Protein AF-A0A2V7FSZ6-F1 (afdb_monomer)

Sequence (343 aa):
MNPFPVPPRRVTIIALLALLALLLAPFAVPPYQTVLLSYGLVFAIAALGFNLLLGYTGLLSFGHSAYFGIGAYAVAFIVKYLGIESMEVFILGGVLASAVVAALFGFLCVRYTRIFFGILTLALSQVLWSLTYKFFWYTGGSDGLRVPTPHLVGGAVRMARGAAEDMFGFLCVRYTRIFFGILTLALSQVLWSLTYKFFWYTGGSDGLRVPTPHLVGGAVRMARGAAEDKLGFLSHRYYYYVLVLFVLCVAVMWVIVHSPFGKALQAIRDNETRAEFVGVQVWRYRWVAFLISGGFTGLAGALWVPLNGLTTPDIMHWTFSGEIVFFTVLGGFQTFFGPVIGA

Nearest PDB structures (foldseek):
  8tr0-assembly1_A  TM=1.865E-01  e=4.163E+00  Rattus norvegicus

pLDDT: mean 75.96, std 17.66, range [35.78, 96.25]

Radius of gyration: 23.06 Å; Cα contacts (8 Å, |Δi|>4): 461; chains: 1; bounding box: 63×42×73 Å

Mean predicted aligned error: 12.04 Å

Structure (mmCIF, N/CA/C/O backbone):
data_AF-A0A2V7FSZ6-F1
#
_entry.id   AF-A0A2V7FSZ6-F1
#
loop_
_atom_site.group_PDB
_atom_site.id
_atom_site.type_symbol
_atom_site.label_atom_id
_atom_site.label_alt_id
_atom_site.label_comp_id
_atom_site.label_asym_id
_atom_site.label_entity_id
_atom_site.label_seq_id
_atom_site.pdbx_PDB_ins_code
_atom_site.Cartn_x
_atom_site.Cartn_y
_atom_site.Cartn_z
_atom_site.occupancy
_atom_site.B_iso_or_equiv
_atom_site.auth_seq_id
_atom_site.auth_comp_id
_atom_site.auth_asym_id
_atom_site.auth_atom_id
_atom_site.pdbx_PDB_model_num
ATOM 1 N N . MET A 1 1 ? -27.047 10.686 12.547 1.00 41.53 1 MET A N 1
ATOM 2 C CA . MET A 1 1 ? -26.320 11.441 11.503 1.00 41.53 1 MET A CA 1
ATOM 3 C C . MET A 1 1 ? -25.602 10.440 10.626 1.00 41.53 1 MET A C 1
ATOM 5 O O . MET A 1 1 ? -24.912 9.596 11.173 1.00 41.53 1 MET A O 1
ATOM 9 N N . ASN A 1 2 ? -25.829 10.459 9.314 1.00 36.53 2 ASN A N 1
ATOM 10 C CA . ASN A 1 2 ? -25.099 9.605 8.379 1.00 36.53 2 ASN A CA 1
ATOM 11 C C . ASN A 1 2 ? -23.712 10.251 8.204 1.00 36.53 2 ASN A C 1
ATOM 13 O O . ASN A 1 2 ? -23.662 11.340 7.633 1.00 36.53 2 ASN A O 1
ATOM 17 N N . PRO A 1 3 ? -22.619 9.687 8.752 1.00 49.34 3 PRO A N 1
ATOM 18 C CA . PRO A 1 3 ? -21.344 10.405 8.833 1.00 49.34 3 PRO A CA 1
ATOM 19 C C . PRO A 1 3 ? -20.703 10.656 7.457 1.00 49.34 3 PRO A C 1
ATOM 21 O O . PRO A 1 3 ? -19.802 11.478 7.354 1.00 49.34 3 PRO A O 1
ATOM 24 N N . PHE A 1 4 ? -21.211 10.012 6.396 1.00 56.62 4 PHE A N 1
ATOM 25 C CA . PHE A 1 4 ? -20.819 10.250 5.007 1.00 56.62 4 PHE A CA 1
ATOM 26 C C . PHE A 1 4 ? -22.066 10.266 4.108 1.00 56.62 4 PHE A C 1
ATOM 28 O O . PHE A 1 4 ? -22.508 9.209 3.647 1.00 56.62 4 PHE A O 1
ATOM 35 N N . PRO A 1 5 ? -22.702 11.433 3.888 1.00 54.28 5 PRO A N 1
ATOM 36 C CA . PRO A 1 5 ? -23.665 11.576 2.802 1.00 54.28 5 PRO A CA 1
ATOM 37 C C . PRO A 1 5 ? -22.974 11.254 1.469 1.00 54.28 5 PRO A C 1
ATOM 39 O O . PRO A 1 5 ? -21.766 11.455 1.332 1.00 54.28 5 PRO A O 1
ATOM 42 N N . VAL A 1 6 ? -23.740 10.753 0.493 1.00 56.19 6 VAL A N 1
ATOM 43 C CA . VAL A 1 6 ? -23.283 10.586 -0.900 1.00 56.19 6 VAL A CA 1
ATOM 44 C C . VAL A 1 6 ? -22.468 11.821 -1.296 1.00 56.19 6 VAL A C 1
ATOM 46 O O . VAL A 1 6 ? -22.949 12.932 -1.036 1.00 56.19 6 VAL A O 1
ATOM 49 N N . PRO A 1 7 ? -21.251 11.663 -1.861 1.00 58.94 7 PRO A N 1
ATOM 50 C CA . PRO A 1 7 ? -20.405 12.803 -2.172 1.00 58.94 7 PRO A CA 1
ATOM 51 C C . PRO A 1 7 ? -21.231 13.809 -2.976 1.00 58.94 7 PRO A C 1
ATOM 53 O O . PRO A 1 7 ? -21.892 13.414 -3.944 1.00 58.94 7 PRO A O 1
ATOM 56 N N . PRO A 1 8 ? -21.260 15.092 -2.571 1.00 66.56 8 PRO A N 1
ATOM 57 C CA . PRO A 1 8 ? -22.024 16.090 -3.298 1.00 66.56 8 PRO A CA 1
ATOM 58 C C . PRO A 1 8 ? -21.578 16.063 -4.758 1.00 66.56 8 PRO A C 1
ATOM 60 O O . PRO A 1 8 ? -20.403 15.824 -5.038 1.00 66.56 8 PRO A O 1
ATOM 63 N N . ARG A 1 9 ? -22.498 16.334 -5.692 1.00 69.00 9 ARG A N 1
ATOM 64 C CA . ARG A 1 9 ? -22.266 16.240 -7.149 1.00 69.00 9 ARG A CA 1
ATOM 65 C C . ARG A 1 9 ? -20.963 16.920 -7.613 1.00 69.00 9 ARG A C 1
ATOM 67 O O . ARG A 1 9 ? -20.393 16.535 -8.619 1.00 69.00 9 ARG A O 1
ATOM 74 N N . ARG A 1 10 ? -20.461 17.905 -6.860 1.00 69.31 10 ARG A N 1
ATOM 75 C CA . ARG A 1 10 ? -19.165 18.566 -7.079 1.00 69.31 10 ARG A CA 1
ATOM 76 C C . ARG A 1 10 ? -17.950 17.657 -6.844 1.00 69.31 10 ARG A C 1
ATOM 78 O O . ARG A 1 10 ? -17.029 17.693 -7.643 1.00 69.31 10 ARG A O 1
ATOM 85 N N . VAL A 1 11 ? -17.941 16.833 -5.797 1.00 71.94 11 VAL A N 1
ATOM 86 C CA . VAL A 1 11 ? -16.814 15.936 -5.472 1.00 71.94 11 VAL A CA 1
ATOM 87 C C . VAL A 1 11 ? -16.703 14.810 -6.496 1.00 71.94 11 VAL A C 1
ATOM 89 O O . VAL A 1 11 ? -15.600 14.481 -6.919 1.00 71.94 11 VAL A O 1
ATOM 92 N N . THR A 1 12 ? -17.832 14.268 -6.961 1.00 72.00 12 THR A N 1
ATOM 93 C CA . THR A 1 12 ? -17.824 13.265 -8.037 1.00 72.00 12 THR A CA 1
ATOM 94 C C . THR A 1 12 ? -17.344 13.853 -9.362 1.00 72.00 12 THR A C 1
ATOM 96 O O . THR A 1 12 ? -16.563 13.208 -10.054 1.00 72.00 12 THR A O 1
ATOM 99 N N . ILE A 1 13 ? -17.731 15.091 -9.689 1.00 74.38 13 ILE A N 1
ATOM 100 C CA . ILE A 1 13 ? -17.222 15.802 -10.873 1.00 74.38 13 ILE A CA 1
ATOM 101 C C . ILE A 1 13 ? -15.710 16.045 -10.765 1.00 74.38 13 ILE A C 1
ATOM 103 O O . ILE A 1 13 ? -14.994 15.773 -11.721 1.00 74.38 13 ILE A O 1
ATOM 107 N N . ILE A 1 14 ? -15.206 16.505 -9.617 1.00 80.31 14 ILE A N 1
ATOM 108 C CA . ILE A 1 14 ? -13.764 16.738 -9.418 1.00 80.31 14 ILE A CA 1
ATOM 109 C C . ILE A 1 14 ? -12.978 15.427 -9.536 1.00 80.31 14 ILE A C 1
ATOM 111 O O . ILE A 1 14 ? -11.955 15.393 -10.213 1.00 80.31 14 ILE A O 1
ATOM 115 N N . ALA A 1 15 ? -13.471 14.336 -8.943 1.00 76.69 15 ALA A N 1
ATOM 116 C CA . ALA A 1 15 ? -12.838 13.024 -9.055 1.00 76.69 15 ALA A CA 1
ATOM 117 C C . ALA A 1 15 ? -12.818 12.509 -10.506 1.00 76.69 15 ALA A C 1
ATOM 119 O O . ALA A 1 15 ? -11.805 11.975 -10.953 1.00 76.69 15 ALA A O 1
ATOM 120 N N . LEU A 1 16 ? -13.903 12.712 -11.262 1.00 78.12 16 LEU A N 1
ATOM 121 C CA . LEU A 1 16 ? -13.968 12.365 -12.685 1.00 78.12 16 LEU A CA 1
ATOM 122 C C . LEU A 1 16 ? -13.005 13.204 -13.530 1.00 78.12 16 LEU A C 1
ATOM 124 O O . LEU A 1 16 ? -12.343 12.663 -14.410 1.00 78.12 16 LEU A O 1
ATOM 128 N N . LEU A 1 17 ? -12.891 14.504 -13.251 1.00 80.56 17 LEU A N 1
ATOM 129 C CA . LEU A 1 17 ? -11.936 15.383 -13.927 1.00 80.56 17 LEU A CA 1
ATOM 130 C C . LEU A 1 17 ? -10.487 15.000 -13.609 1.00 80.56 17 LEU A C 1
ATOM 132 O O . LEU A 1 17 ? -9.657 14.979 -14.512 1.00 80.56 17 LEU A O 1
ATOM 136 N N . ALA A 1 18 ? -10.185 14.645 -12.359 1.00 81.12 18 ALA A N 1
ATOM 137 C CA . ALA A 1 18 ? -8.863 14.165 -11.963 1.00 81.12 18 ALA A CA 1
ATOM 138 C C . ALA A 1 18 ? -8.517 12.831 -12.645 1.00 81.12 18 ALA A C 1
ATOM 140 O O . ALA A 1 18 ? -7.411 12.665 -13.154 1.00 81.12 18 ALA A O 1
ATOM 141 N N . LEU A 1 19 ? -9.476 11.904 -12.727 1.00 84.06 19 LEU A N 1
ATOM 142 C CA . LEU A 1 19 ? -9.302 10.644 -13.448 1.00 84.06 19 LEU A CA 1
ATOM 143 C C . LEU A 1 19 ? -9.064 10.874 -14.946 1.00 84.06 19 LEU A C 1
ATOM 145 O O . LEU A 1 19 ? -8.191 10.240 -15.535 1.00 84.06 19 LEU A O 1
ATOM 149 N N . LEU A 1 20 ? -9.812 11.795 -15.557 1.00 81.56 20 LEU A N 1
ATOM 150 C CA . LEU A 1 20 ? -9.631 12.175 -16.956 1.00 81.56 20 LEU A CA 1
ATOM 151 C C . LEU A 1 20 ? -8.251 12.808 -17.189 1.00 81.56 20 LEU A C 1
ATOM 153 O O . LEU A 1 20 ? -7.583 12.476 -18.164 1.00 81.56 20 LEU A O 1
ATOM 157 N N . ALA A 1 21 ? -7.797 13.671 -16.277 1.00 82.19 21 ALA A N 1
ATOM 158 C CA . ALA A 1 21 ? -6.468 14.272 -16.338 1.00 82.19 21 ALA A CA 1
ATOM 159 C C . ALA A 1 21 ? -5.354 13.216 -16.250 1.00 82.19 21 ALA A C 1
ATOM 161 O O . ALA A 1 21 ? -4.410 13.270 -17.033 1.00 82.19 21 ALA A O 1
ATOM 162 N N . LEU A 1 22 ? -5.486 12.224 -15.363 1.00 84.50 22 LEU A N 1
ATOM 163 C CA . LEU A 1 22 ? -4.553 11.096 -15.270 1.00 84.50 22 LEU A CA 1
ATOM 164 C C . LEU A 1 22 ? -4.551 10.253 -16.551 1.00 84.50 22 LEU A C 1
ATOM 166 O O . LEU A 1 22 ? -3.497 9.916 -17.076 1.00 84.50 22 LEU A O 1
ATOM 170 N N . LEU A 1 23 ? -5.722 9.972 -17.121 1.00 84.56 23 LEU A N 1
ATOM 171 C CA . LEU A 1 23 ? -5.821 9.191 -18.355 1.00 84.56 23 LEU A CA 1
ATOM 172 C C . LEU A 1 23 ? -5.155 9.894 -19.550 1.00 84.56 23 LEU A C 1
ATOM 174 O O . LEU A 1 23 ? -4.579 9.233 -20.410 1.00 84.56 23 LEU A O 1
ATOM 178 N N . LEU A 1 24 ? -5.197 11.227 -19.586 1.00 82.81 24 LEU A N 1
ATOM 179 C CA . LEU A 1 24 ? -4.569 12.041 -20.630 1.00 82.81 24 LEU A CA 1
ATOM 180 C C . LEU A 1 24 ? -3.108 12.414 -20.328 1.00 82.81 24 LEU A C 1
ATOM 182 O O . LEU A 1 24 ? -2.407 12.885 -21.226 1.00 82.81 24 LEU A O 1
ATOM 186 N N . ALA A 1 25 ? -2.628 12.179 -19.104 1.00 80.62 25 ALA A N 1
ATOM 187 C CA . ALA A 1 25 ? -1.278 12.521 -18.668 1.00 80.62 25 ALA A CA 1
ATOM 188 C C . ALA A 1 25 ? -0.167 12.016 -19.609 1.00 80.62 25 ALA A C 1
ATOM 190 O O . ALA A 1 25 ? 0.680 12.832 -19.972 1.00 80.62 25 ALA A O 1
ATOM 191 N N . PRO A 1 26 ? -0.152 10.751 -20.086 1.00 80.50 26 PRO A N 1
ATOM 192 C CA . PRO A 1 26 ? 0.937 10.272 -20.940 1.00 80.50 26 PRO A CA 1
ATOM 193 C C . PRO A 1 26 ? 1.012 10.949 -22.314 1.00 80.50 26 PRO A C 1
ATOM 195 O O . PRO A 1 26 ? 2.048 10.877 -22.965 1.00 80.50 26 PRO A O 1
ATOM 198 N N . PHE A 1 27 ? -0.048 11.638 -22.748 1.00 78.38 27 PHE A N 1
ATOM 199 C CA . PHE A 1 27 ? -0.044 12.402 -23.999 1.00 78.38 27 PHE A CA 1
ATOM 200 C C . PHE A 1 27 ? 0.388 13.860 -23.814 1.00 78.38 27 PHE A C 1
ATOM 202 O O . PHE A 1 27 ? 0.850 14.485 -24.765 1.00 78.38 27 PHE A O 1
ATOM 209 N N . ALA A 1 28 ? 0.235 14.408 -22.608 1.00 78.81 28 ALA A N 1
ATOM 210 C CA . ALA A 1 28 ? 0.562 15.800 -22.303 1.00 78.81 28 ALA A CA 1
ATOM 211 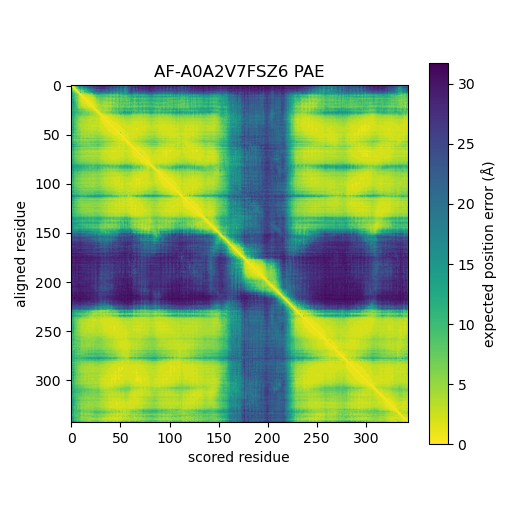C C . ALA A 1 28 ? 1.967 15.975 -21.700 1.00 78.81 28 ALA A C 1
ATOM 213 O O . ALA A 1 28 ? 2.490 17.088 -21.670 1.00 78.81 28 ALA A O 1
ATOM 214 N N . VAL A 1 29 ? 2.566 14.894 -21.192 1.00 78.75 29 VAL A N 1
ATOM 215 C CA . VAL A 1 29 ? 3.708 14.938 -20.275 1.00 78.75 29 VAL A CA 1
ATOM 216 C C . VAL A 1 29 ? 4.888 14.101 -20.808 1.00 78.75 29 VAL A C 1
ATOM 218 O O . VAL A 1 29 ? 4.669 13.006 -21.325 1.00 78.75 29 VAL A O 1
ATOM 221 N N . PRO A 1 30 ? 6.154 14.555 -20.661 1.00 77.31 30 PRO A N 1
ATOM 222 C CA . PRO A 1 30 ? 7.334 13.781 -21.052 1.00 77.31 30 PRO A CA 1
ATOM 223 C C . PRO A 1 30 ? 7.431 12.401 -20.363 1.00 77.31 30 PRO A C 1
ATOM 225 O O . PRO A 1 30 ? 7.056 12.274 -19.193 1.00 77.31 30 PRO A O 1
ATOM 228 N N . PRO A 1 31 ? 8.042 11.380 -21.003 1.00 71.69 31 PRO A N 1
ATOM 229 C CA . PRO A 1 31 ? 8.072 10.002 -20.494 1.00 71.69 31 PRO A CA 1
ATOM 230 C C . PRO A 1 31 ? 8.608 9.858 -19.064 1.00 71.69 31 PRO A C 1
ATOM 232 O O . PRO A 1 31 ? 8.046 9.122 -18.259 1.00 71.69 31 PRO A O 1
ATOM 235 N N . TYR A 1 32 ? 9.649 10.604 -18.695 1.00 74.88 32 TYR A N 1
ATOM 236 C CA . TYR A 1 32 ? 10.196 10.564 -17.336 1.00 74.88 32 TYR A CA 1
ATOM 237 C C . TYR A 1 32 ? 9.170 10.981 -16.269 1.00 74.88 32 TYR A C 1
ATOM 239 O O . TYR A 1 32 ? 9.029 10.329 -15.236 1.00 74.88 32 TYR A O 1
ATOM 247 N N . GLN A 1 33 ? 8.408 12.041 -16.540 1.00 76.75 33 GLN A N 1
ATOM 248 C CA . GLN A 1 33 ? 7.396 12.549 -15.617 1.00 76.75 33 GLN A CA 1
ATOM 249 C C . GLN A 1 33 ? 6.198 11.589 -15.511 1.00 76.75 33 GLN A C 1
ATOM 251 O O . GLN A 1 33 ? 5.640 11.443 -14.429 1.00 76.75 33 GLN A O 1
ATOM 256 N N . THR A 1 34 ? 5.853 10.854 -16.575 1.00 78.62 34 THR A N 1
ATOM 257 C CA . THR A 1 34 ? 4.816 9.797 -16.517 1.00 78.62 34 THR A CA 1
ATOM 258 C C . THR A 1 34 ? 5.235 8.595 -15.661 1.00 78.62 34 THR A C 1
ATOM 260 O O . THR A 1 34 ? 4.418 8.019 -14.938 1.00 78.62 34 THR A O 1
ATOM 263 N N . VAL A 1 35 ? 6.528 8.249 -15.666 1.00 78.88 35 VAL A N 1
ATOM 264 C CA . VAL A 1 35 ? 7.084 7.221 -14.774 1.00 78.88 35 VAL A CA 1
ATOM 265 C C . VAL A 1 35 ? 7.050 7.707 -13.323 1.00 78.88 35 VAL A C 1
ATOM 267 O O . VAL A 1 35 ? 6.617 6.963 -12.447 1.00 78.88 35 VAL A O 1
ATOM 270 N N . LEU A 1 36 ? 7.408 8.969 -13.065 1.00 83.06 36 LEU A N 1
ATOM 271 C CA . LEU A 1 36 ? 7.246 9.597 -11.746 1.00 83.06 36 LEU A CA 1
ATOM 272 C C . LEU A 1 36 ? 5.790 9.587 -11.273 1.00 83.06 36 LEU A C 1
ATOM 274 O O . LEU A 1 36 ? 5.511 9.284 -10.118 1.00 83.06 36 LEU A O 1
ATOM 278 N N . LEU A 1 37 ? 4.851 9.845 -12.179 1.00 87.06 37 LEU A N 1
ATOM 279 C CA . LEU A 1 37 ? 3.431 9.793 -11.862 1.00 87.06 37 LEU A CA 1
ATOM 280 C C . LEU A 1 37 ? 2.981 8.362 -11.530 1.00 87.06 37 LEU A C 1
ATOM 282 O O . LEU A 1 37 ? 2.171 8.168 -10.629 1.00 87.06 37 LEU A O 1
ATOM 286 N N . SER A 1 38 ? 3.563 7.350 -12.181 1.00 86.62 38 SER A N 1
ATOM 287 C CA . SER A 1 38 ? 3.350 5.942 -11.814 1.00 86.62 38 SER A CA 1
ATOM 288 C C . SER A 1 38 ? 3.819 5.649 -10.385 1.00 86.62 38 SER A C 1
ATOM 290 O O . SER A 1 38 ? 3.122 4.943 -9.661 1.00 86.62 38 SER A O 1
ATOM 292 N N . TYR A 1 39 ? 4.954 6.216 -9.952 1.00 88.69 39 TYR A N 1
ATOM 293 C CA . TYR A 1 39 ? 5.389 6.130 -8.552 1.00 88.69 39 TYR A CA 1
ATOM 294 C C . TYR A 1 39 ? 4.368 6.766 -7.604 1.00 88.69 39 TYR A C 1
ATOM 296 O O . TYR A 1 39 ? 3.985 6.123 -6.629 1.00 88.69 39 TYR A O 1
ATOM 304 N N . GLY A 1 40 ? 3.878 7.969 -7.921 1.00 90.38 40 GLY A N 1
ATOM 305 C CA . GLY A 1 40 ? 2.833 8.644 -7.140 1.00 90.38 40 GLY A CA 1
ATOM 306 C C . GLY A 1 40 ? 1.561 7.802 -7.013 1.00 90.38 40 GLY A C 1
ATOM 307 O O . GLY A 1 40 ? 1.068 7.586 -5.911 1.00 90.38 40 GLY A O 1
ATOM 308 N N . LEU A 1 41 ? 1.081 7.201 -8.110 1.00 92.88 41 LEU A N 1
ATOM 309 C CA . LEU A 1 41 ? -0.076 6.295 -8.081 1.00 92.88 41 LEU A CA 1
ATOM 310 C C . LEU A 1 41 ? 0.158 5.077 -7.178 1.00 92.88 41 LEU A C 1
ATOM 312 O O . LEU A 1 41 ? -0.732 4.691 -6.423 1.00 92.88 41 LEU A O 1
ATOM 316 N N . VAL A 1 42 ? 1.350 4.478 -7.219 1.00 94.25 42 VAL A N 1
ATOM 317 C CA . VAL A 1 42 ? 1.705 3.346 -6.349 1.00 94.25 42 VAL A CA 1
ATOM 318 C C . VAL A 1 42 ? 1.720 3.766 -4.875 1.00 94.25 42 VAL A C 1
ATOM 320 O O . VAL A 1 42 ? 1.133 3.078 -4.034 1.00 94.25 42 V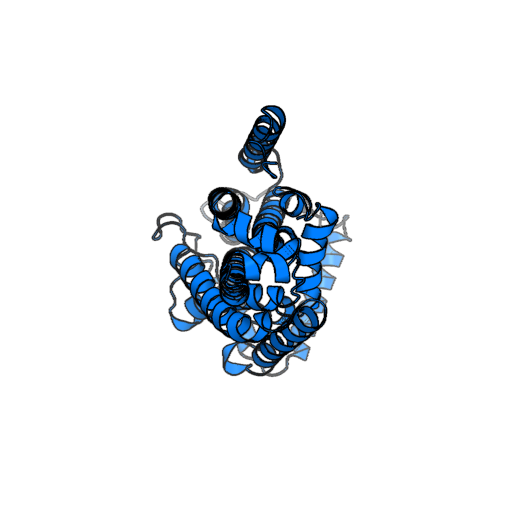AL A O 1
ATOM 323 N N . PHE A 1 43 ? 2.319 4.912 -4.550 1.00 93.62 43 PHE A N 1
ATOM 324 C CA . PHE A 1 43 ? 2.299 5.456 -3.190 1.00 93.62 43 PHE A CA 1
ATOM 325 C C . PHE A 1 43 ? 0.893 5.852 -2.737 1.00 93.62 43 PHE A C 1
ATOM 327 O O . PHE A 1 43 ? 0.551 5.620 -1.579 1.00 93.62 43 PHE A O 1
ATOM 334 N N . ALA A 1 44 ? 0.036 6.326 -3.641 1.00 94.25 44 ALA A N 1
ATOM 335 C CA . ALA A 1 44 ? -1.362 6.618 -3.354 1.00 94.25 44 ALA A CA 1
ATOM 336 C C . ALA A 1 44 ? -2.146 5.353 -2.962 1.00 94.25 44 ALA A C 1
ATOM 338 O O . ALA A 1 44 ? -2.969 5.404 -2.047 1.00 94.25 44 ALA A O 1
ATOM 339 N N . ILE A 1 45 ? -1.868 4.194 -3.578 1.00 95.38 45 ILE A N 1
ATOM 340 C CA . ILE A 1 45 ? -2.444 2.902 -3.150 1.00 95.38 45 ILE A CA 1
ATOM 341 C C . ILE A 1 45 ? -1.987 2.555 -1.728 1.00 95.38 45 ILE A C 1
ATOM 343 O O . ILE A 1 45 ? -2.808 2.170 -0.889 1.00 95.38 45 ILE A O 1
ATOM 347 N N . ALA A 1 46 ? -0.691 2.702 -1.438 1.00 95.31 46 ALA A N 1
ATOM 348 C CA . ALA A 1 46 ? -0.148 2.436 -0.107 1.00 95.31 46 ALA A CA 1
ATOM 349 C C . ALA A 1 46 ? -0.753 3.374 0.954 1.00 95.31 46 ALA A C 1
ATOM 351 O O . ALA A 1 46 ? -1.143 2.916 2.031 1.00 95.31 46 ALA A O 1
ATOM 352 N N . ALA A 1 47 ? -0.885 4.661 0.625 1.00 94.62 47 ALA A N 1
ATOM 353 C CA . ALA A 1 47 ? -1.489 5.697 1.453 1.00 94.62 47 ALA A CA 1
ATOM 354 C C . ALA A 1 47 ? -2.983 5.435 1.704 1.00 94.62 47 ALA A C 1
ATOM 356 O O . ALA A 1 47 ? -3.451 5.574 2.834 1.00 94.62 47 ALA A O 1
ATOM 357 N N . LEU A 1 48 ? -3.735 4.985 0.695 1.00 94.06 48 LEU A N 1
ATOM 358 C CA . LEU A 1 48 ? -5.131 4.561 0.853 1.00 94.06 48 LEU A CA 1
ATOM 359 C C . LEU A 1 48 ? -5.274 3.371 1.803 1.00 94.06 48 LEU A C 1
ATOM 361 O O . LEU A 1 48 ? -6.150 3.392 2.669 1.00 94.06 48 LEU A O 1
ATOM 365 N N . GLY A 1 49 ? -4.412 2.358 1.664 1.00 92.88 49 GLY A N 1
ATOM 366 C CA . GLY A 1 49 ? -4.361 1.218 2.581 1.00 92.88 49 GLY A CA 1
ATOM 367 C C . GLY A 1 49 ? -4.139 1.682 4.018 1.00 92.88 49 GLY A C 1
ATOM 368 O O . GLY A 1 49 ? -4.969 1.433 4.891 1.00 92.88 49 GLY A O 1
ATOM 369 N N . PHE A 1 50 ? -3.084 2.469 4.231 1.00 93.69 50 PHE A N 1
ATOM 370 C CA . PHE A 1 50 ? -2.744 3.039 5.531 1.00 93.69 50 PHE A CA 1
ATOM 371 C C . PHE A 1 50 ? -3.875 3.887 6.134 1.00 93.69 50 PHE A C 1
ATOM 373 O O . PHE A 1 50 ? -4.145 3.811 7.337 1.00 93.69 50 PHE A O 1
ATOM 380 N N . ASN A 1 51 ? -4.566 4.684 5.315 1.00 93.44 51 ASN A N 1
ATOM 381 C CA . ASN A 1 51 ? -5.657 5.539 5.773 1.00 93.44 51 ASN A CA 1
ATOM 382 C C . ASN A 1 51 ? -6.852 4.742 6.303 1.00 93.44 51 ASN A C 1
ATOM 384 O O . ASN A 1 51 ? -7.583 5.241 7.156 1.00 93.44 51 ASN A O 1
ATOM 388 N N . LEU A 1 52 ? -7.038 3.490 5.874 1.00 93.00 52 LEU A N 1
ATOM 389 C CA . LEU A 1 52 ? -8.029 2.614 6.492 1.00 93.00 52 LEU A CA 1
ATOM 390 C C . LEU A 1 52 ? -7.749 2.443 7.995 1.00 93.00 52 LEU A C 1
ATOM 392 O O . LEU A 1 52 ? -8.659 2.551 8.816 1.00 93.00 52 LEU A O 1
ATOM 396 N N . LEU A 1 53 ? -6.484 2.239 8.370 1.00 91.00 53 LEU A N 1
ATOM 397 C CA . LEU A 1 53 ? -6.076 2.117 9.768 1.00 91.00 53 LEU A CA 1
ATOM 398 C C . LEU A 1 53 ? -6.091 3.467 10.488 1.00 91.00 53 LEU A C 1
ATOM 400 O O . LEU A 1 53 ? -6.778 3.603 11.504 1.00 91.00 53 LEU A O 1
ATOM 404 N N . LEU A 1 54 ? -5.399 4.482 9.972 1.00 89.62 54 LEU A N 1
ATOM 405 C CA . LEU A 1 54 ? -5.314 5.765 10.672 1.00 89.62 54 LEU A CA 1
ATOM 406 C C . LEU A 1 54 ? -6.660 6.505 10.671 1.00 89.62 54 LEU A C 1
ATOM 408 O O . LEU A 1 54 ? -7.167 6.885 11.727 1.00 89.62 54 LEU A O 1
ATOM 412 N N . GLY A 1 55 ? -7.251 6.683 9.493 1.00 86.56 55 GLY A N 1
ATOM 413 C CA . GLY A 1 55 ? -8.473 7.448 9.278 1.00 86.56 55 GLY A CA 1
ATOM 414 C C . GLY A 1 55 ? -9.713 6.794 9.874 1.00 86.56 55 GLY A C 1
ATOM 415 O O . GLY A 1 55 ? -10.496 7.475 10.529 1.00 86.56 55 GLY A O 1
ATOM 416 N N . TYR A 1 56 ? -9.910 5.484 9.722 1.00 87.62 56 TYR A N 1
ATOM 417 C CA . TYR A 1 56 ? -11.162 4.853 10.169 1.00 87.62 56 TYR A CA 1
ATOM 418 C C . TYR A 1 56 ? -11.066 4.182 11.530 1.00 87.62 56 TYR A C 1
ATOM 420 O O . TYR A 1 56 ? -12.062 4.177 12.242 1.00 87.62 56 TYR A O 1
ATOM 428 N N . THR A 1 57 ? -9.901 3.659 11.923 1.00 86.06 57 THR A N 1
ATOM 429 C CA . THR A 1 57 ? -9.742 2.994 13.232 1.00 86.06 57 THR A CA 1
ATOM 430 C C . THR A 1 57 ? -9.072 3.872 14.288 1.00 86.06 57 THR A C 1
ATOM 432 O O . THR A 1 57 ? -9.188 3.585 15.477 1.00 86.06 57 THR A O 1
ATOM 435 N N . GLY A 1 58 ? -8.378 4.942 13.877 1.00 85.44 58 GLY A N 1
ATOM 436 C CA . GLY A 1 58 ? -7.594 5.795 14.777 1.00 85.44 58 GLY A CA 1
ATOM 437 C C . GLY A 1 58 ? -6.262 5.180 15.220 1.00 85.44 58 GLY A C 1
ATOM 438 O O . GLY A 1 58 ? -5.658 5.655 16.181 1.00 85.44 58 GLY A O 1
ATOM 439 N N . LEU A 1 59 ? -5.803 4.116 14.554 1.00 86.50 59 LEU A N 1
ATOM 440 C CA . LEU A 1 59 ? -4.572 3.408 14.893 1.00 86.50 59 LEU A CA 1
ATOM 441 C C . LEU A 1 59 ? -3.427 3.835 13.971 1.00 86.50 59 LEU A C 1
ATOM 443 O O . LEU A 1 59 ? -3.463 3.607 12.764 1.00 86.50 59 LEU A O 1
ATOM 447 N N . LEU A 1 60 ? -2.380 4.410 14.560 1.00 89.38 60 LEU A N 1
ATOM 448 C CA . LEU A 1 60 ? -1.153 4.773 13.855 1.00 89.38 60 LEU A CA 1
ATOM 449 C C . LEU A 1 60 ? -0.178 3.583 13.845 1.00 89.38 60 LEU A C 1
ATOM 451 O O . LEU A 1 60 ? 0.341 3.209 14.893 1.00 89.38 60 LEU A O 1
ATOM 455 N N . SER A 1 61 ? 0.069 2.988 12.674 1.00 87.44 61 SER A N 1
ATOM 456 C CA . SER A 1 61 ? 0.994 1.852 12.502 1.00 87.44 61 SER A CA 1
ATOM 457 C C . SER A 1 61 ? 2.196 2.252 11.660 1.00 87.44 61 SER A C 1
ATOM 459 O O . SER A 1 61 ? 2.037 2.614 10.497 1.00 87.44 61 SER A O 1
ATOM 461 N N . PHE A 1 62 ? 3.401 2.069 12.185 1.00 86.38 62 PHE A N 1
ATOM 462 C CA . PHE A 1 62 ? 4.635 2.263 11.416 1.00 86.38 62 PHE A CA 1
ATOM 463 C C . PHE A 1 62 ? 5.169 0.959 10.799 1.00 86.38 62 PHE A C 1
ATOM 465 O O . PHE A 1 62 ? 6.302 0.894 10.335 1.00 86.38 62 PHE A O 1
ATOM 472 N N . GLY A 1 63 ? 4.362 -0.105 10.804 1.00 87.00 63 GLY A N 1
ATOM 473 C CA . GLY A 1 63 ? 4.739 -1.394 10.225 1.00 87.00 63 GLY A CA 1
ATOM 474 C C . GLY A 1 63 ? 4.595 -1.476 8.704 1.00 87.00 63 GLY A C 1
ATOM 475 O O . GLY A 1 63 ? 4.916 -2.505 8.116 1.00 87.00 63 GLY A O 1
ATOM 476 N N . HIS A 1 64 ? 4.085 -0.426 8.056 1.00 91.12 64 HIS A N 1
ATOM 477 C CA . HIS A 1 64 ? 3.668 -0.475 6.654 1.00 91.12 64 HIS A CA 1
ATOM 478 C C . HIS A 1 64 ? 4.832 -0.623 5.670 1.00 91.12 64 HIS A C 1
ATOM 480 O O . HIS A 1 64 ? 4.670 -1.299 4.654 1.00 91.12 64 HIS A O 1
ATOM 486 N N . SER A 1 65 ? 6.017 -0.105 6.007 1.00 90.75 65 SER A N 1
ATOM 487 C CA . SER A 1 65 ? 7.241 -0.340 5.226 1.00 90.75 65 SER A CA 1
ATOM 488 C C . SER A 1 65 ? 7.557 -1.827 5.084 1.00 90.75 65 SER A C 1
ATOM 490 O O . SER A 1 65 ? 7.937 -2.293 4.013 1.00 90.75 65 SER A O 1
ATOM 492 N N . ALA A 1 66 ? 7.333 -2.610 6.141 1.00 91.12 66 ALA A N 1
ATOM 493 C CA . ALA A 1 66 ? 7.606 -4.034 6.108 1.00 91.12 66 ALA A CA 1
ATOM 494 C C . ALA A 1 66 ? 6.660 -4.779 5.157 1.00 91.12 66 ALA A C 1
ATOM 496 O O . ALA A 1 66 ? 7.123 -5.626 4.399 1.00 91.12 66 ALA A O 1
ATOM 497 N N . TYR A 1 67 ? 5.364 -4.445 5.129 1.00 94.88 67 TYR A N 1
ATOM 498 C CA . TYR A 1 67 ? 4.419 -5.054 4.179 1.00 94.88 67 TYR A CA 1
ATOM 499 C C . TYR A 1 67 ? 4.708 -4.648 2.739 1.00 94.88 67 TYR A C 1
ATOM 501 O O . TYR A 1 67 ? 4.614 -5.488 1.845 1.00 94.88 67 TYR A O 1
ATOM 509 N N . PHE A 1 68 ? 5.099 -3.389 2.526 1.00 94.94 68 PHE A N 1
ATOM 510 C CA . PHE A 1 68 ? 5.532 -2.902 1.221 1.00 94.94 68 PHE A CA 1
ATOM 511 C C . PHE A 1 68 ? 6.739 -3.701 0.725 1.00 94.94 68 PHE A C 1
ATOM 513 O O . PHE A 1 68 ? 6.719 -4.262 -0.369 1.00 94.94 68 PHE A O 1
ATOM 520 N N . GLY A 1 69 ? 7.766 -3.836 1.566 1.00 90.62 69 GLY A N 1
ATOM 521 C CA . GLY A 1 69 ? 8.950 -4.601 1.212 1.00 90.62 69 GLY A CA 1
ATOM 522 C C . GLY A 1 69 ? 8.690 -6.098 1.082 1.00 90.62 69 GLY A C 1
ATOM 523 O O . GLY A 1 69 ? 9.238 -6.705 0.178 1.00 90.62 69 GLY A O 1
ATOM 524 N N . ILE A 1 70 ? 7.814 -6.711 1.885 1.00 93.25 70 ILE A N 1
ATOM 525 C CA . ILE A 1 70 ? 7.424 -8.120 1.688 1.00 93.25 70 ILE A CA 1
ATOM 526 C C . ILE A 1 70 ? 6.759 -8.310 0.327 1.00 93.25 70 ILE A C 1
ATOM 528 O O . ILE A 1 70 ? 7.088 -9.267 -0.368 1.00 93.25 70 ILE A O 1
ATOM 532 N N . GLY A 1 71 ? 5.866 -7.400 -0.074 1.00 91.25 71 GLY A N 1
ATOM 533 C CA . GLY A 1 71 ? 5.262 -7.425 -1.406 1.00 91.25 71 GLY A CA 1
ATOM 534 C C . GLY A 1 71 ? 6.317 -7.344 -2.510 1.00 91.25 71 GLY A C 1
ATOM 535 O O . GLY A 1 71 ? 6.292 -8.131 -3.454 1.00 91.25 71 GLY A O 1
ATOM 536 N N . ALA A 1 72 ? 7.302 -6.461 -2.341 1.00 89.88 72 ALA A N 1
ATOM 537 C CA . ALA A 1 72 ? 8.421 -6.311 -3.263 1.00 89.88 72 ALA A CA 1
ATOM 538 C C . ALA A 1 72 ? 9.332 -7.559 -3.322 1.00 89.88 72 ALA A C 1
ATOM 540 O O . ALA A 1 72 ? 9.639 -8.077 -4.397 1.00 89.88 72 ALA A O 1
ATOM 541 N N . TYR A 1 73 ? 9.719 -8.102 -2.167 1.00 89.38 73 TYR A N 1
ATOM 542 C CA . TYR A 1 73 ? 10.553 -9.299 -2.066 1.00 89.38 73 TYR A CA 1
ATOM 543 C C . TYR A 1 73 ? 9.839 -10.560 -2.550 1.00 89.38 73 TYR A C 1
ATOM 545 O O . TYR A 1 73 ? 10.487 -11.433 -3.121 1.00 89.38 73 TYR A O 1
ATOM 553 N N . ALA A 1 74 ? 8.520 -10.660 -2.381 1.00 90.19 74 ALA A N 1
ATOM 554 C CA . ALA A 1 74 ? 7.735 -11.757 -2.936 1.00 90.19 74 ALA A CA 1
ATOM 555 C C . ALA A 1 74 ? 7.841 -11.784 -4.465 1.00 90.19 74 ALA A C 1
ATOM 557 O O . ALA A 1 74 ? 8.127 -12.835 -5.037 1.00 90.19 74 ALA A O 1
ATOM 558 N N . VAL A 1 75 ? 7.713 -10.625 -5.120 1.00 84.81 75 VAL A N 1
ATOM 559 C CA . VAL A 1 75 ? 7.935 -10.494 -6.568 1.00 84.81 75 VAL A CA 1
ATOM 560 C C . VAL A 1 75 ? 9.366 -10.879 -6.940 1.00 84.81 75 VAL A C 1
ATOM 562 O O . VAL A 1 75 ? 9.572 -11.688 -7.846 1.00 84.81 75 VAL A O 1
ATOM 565 N N . ALA A 1 76 ? 10.358 -10.373 -6.205 1.00 81.88 76 ALA A N 1
ATOM 566 C CA . ALA A 1 76 ? 11.758 -10.700 -6.458 1.00 81.88 76 ALA A CA 1
ATOM 567 C C . ALA A 1 76 ? 12.051 -12.206 -6.332 1.00 81.88 76 ALA A C 1
ATOM 569 O O . ALA A 1 76 ? 12.804 -12.760 -7.134 1.00 81.88 76 ALA A O 1
ATOM 570 N N . PHE A 1 77 ? 11.431 -12.896 -5.373 1.00 84.19 77 PHE A N 1
ATOM 571 C CA . PHE A 1 77 ? 11.564 -14.343 -5.213 1.00 84.19 77 PHE A CA 1
ATOM 572 C C . PHE A 1 77 ? 10.843 -15.142 -6.296 1.00 84.19 77 PHE A C 1
ATOM 574 O O . PHE A 1 77 ? 11.393 -16.143 -6.757 1.00 84.19 77 PHE A O 1
ATOM 581 N N . ILE A 1 78 ? 9.663 -14.699 -6.735 1.00 79.81 78 ILE A N 1
ATOM 582 C CA . ILE A 1 78 ? 8.940 -15.323 -7.853 1.00 79.81 78 ILE A CA 1
ATOM 583 C C . ILE A 1 78 ? 9.806 -15.293 -9.109 1.00 79.81 78 ILE A C 1
ATOM 585 O O . ILE A 1 78 ? 9.997 -16.318 -9.757 1.00 79.81 78 ILE A O 1
ATOM 589 N N . VAL A 1 79 ? 10.416 -14.153 -9.407 1.00 74.06 79 VAL A N 1
ATOM 590 C CA . VAL A 1 79 ? 11.319 -14.034 -10.552 1.00 74.06 79 VAL A CA 1
ATOM 591 C C . VAL A 1 79 ? 12.576 -14.875 -10.370 1.00 74.06 79 VAL A C 1
ATOM 593 O O . VAL A 1 79 ? 12.918 -15.661 -11.249 1.00 74.06 79 VAL A O 1
ATOM 596 N N . LYS A 1 80 ? 13.264 -14.738 -9.231 1.00 73.69 80 LYS A N 1
ATOM 597 C CA . LYS A 1 80 ? 14.564 -15.384 -9.004 1.00 73.69 80 LYS A CA 1
ATOM 598 C C . LYS A 1 80 ? 14.476 -16.910 -8.977 1.00 73.69 80 LYS A C 1
ATOM 600 O O . LYS A 1 80 ? 15.371 -17.565 -9.501 1.00 73.69 80 LYS A O 1
ATOM 605 N N . TYR A 1 81 ? 13.449 -17.468 -8.338 1.00 74.94 81 TYR A N 1
ATOM 606 C CA . TYR A 1 81 ? 13.352 -18.912 -8.104 1.00 74.94 81 TYR A CA 1
ATOM 607 C C . TYR A 1 81 ? 12.356 -19.618 -9.020 1.00 74.94 81 TYR A C 1
ATOM 609 O O . TYR A 1 81 ? 12.623 -20.747 -9.421 1.00 74.94 81 TYR A O 1
ATOM 617 N N . LEU A 1 82 ? 11.224 -18.989 -9.353 1.00 73.94 82 LEU A N 1
ATOM 618 C CA . LEU A 1 82 ? 10.221 -19.604 -10.231 1.00 73.94 82 LEU A CA 1
ATOM 619 C C . LEU A 1 82 ? 10.451 -19.246 -11.704 1.00 73.94 82 LEU A C 1
ATOM 621 O O . LEU A 1 82 ? 9.924 -19.932 -12.574 1.00 73.94 82 LEU A O 1
ATOM 625 N N . GLY A 1 83 ? 11.220 -18.190 -12.003 1.00 66.56 83 GLY A N 1
ATOM 626 C CA . GLY A 1 83 ? 11.482 -17.746 -13.377 1.00 66.56 83 GLY A CA 1
ATOM 627 C C . GLY A 1 83 ? 10.231 -17.254 -14.112 1.00 66.56 83 GLY A C 1
ATOM 628 O O . GLY A 1 83 ? 10.237 -17.139 -15.335 1.00 66.56 83 GLY A O 1
ATOM 629 N N . ILE A 1 84 ? 9.143 -16.998 -13.381 1.00 70.56 84 ILE A 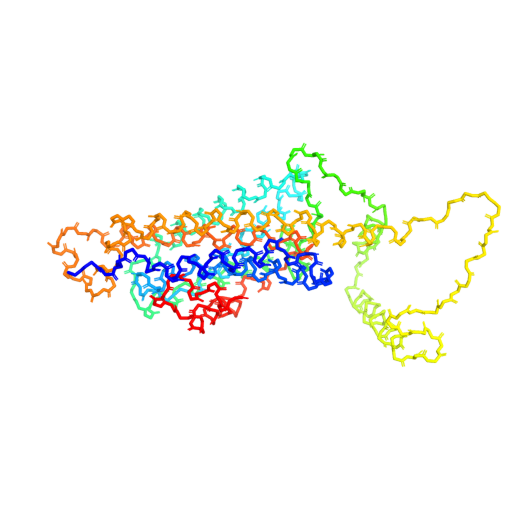N 1
ATOM 630 C CA . ILE A 1 84 ? 7.871 -16.545 -13.940 1.00 70.56 84 ILE A CA 1
ATOM 631 C C . ILE A 1 84 ? 7.916 -15.023 -14.019 1.00 70.56 84 ILE A C 1
ATOM 633 O O . ILE A 1 84 ? 8.012 -14.358 -12.994 1.00 70.56 84 ILE A O 1
ATOM 637 N N . GLU A 1 85 ? 7.808 -14.472 -15.225 1.00 68.75 85 GLU A N 1
ATOM 638 C CA . GLU A 1 85 ? 7.824 -13.022 -15.476 1.00 68.75 85 GLU A CA 1
ATOM 639 C C . GLU A 1 85 ? 6.409 -12.453 -15.711 1.00 68.75 85 GLU A C 1
ATOM 641 O O . GLU A 1 85 ? 6.249 -11.425 -16.358 1.00 68.75 85 GLU A O 1
ATOM 646 N N . SER A 1 86 ? 5.355 -13.106 -15.212 1.00 70.38 86 SER A N 1
ATOM 647 C CA . SER A 1 86 ? 3.964 -12.658 -15.385 1.00 70.38 86 SER A CA 1
ATOM 648 C C . SER A 1 86 ? 3.528 -11.660 -14.312 1.00 70.38 86 SER A C 1
ATOM 650 O O . SER A 1 86 ? 3.569 -11.957 -13.116 1.00 70.38 86 SER A O 1
ATOM 652 N N . MET A 1 87 ? 3.002 -10.509 -14.737 1.00 75.19 87 MET A N 1
ATOM 653 C CA . MET A 1 87 ? 2.545 -9.452 -13.827 1.00 75.19 87 MET A CA 1
ATOM 654 C C . MET A 1 87 ? 1.379 -9.877 -12.922 1.00 75.19 87 MET A C 1
ATOM 656 O O . MET A 1 87 ? 1.303 -9.449 -11.771 1.00 75.19 87 MET A O 1
ATOM 660 N N . GLU A 1 88 ? 0.478 -10.748 -13.393 1.00 78.31 88 GLU A N 1
ATOM 661 C CA . GLU A 1 88 ? -0.638 -11.203 -12.550 1.00 78.31 88 GLU A CA 1
ATOM 662 C C . GLU A 1 88 ? -0.129 -12.006 -11.344 1.00 78.31 88 GLU A C 1
ATOM 664 O O . GLU A 1 88 ? -0.612 -11.844 -10.223 1.00 78.31 88 GLU A O 1
ATOM 669 N N . VAL A 1 89 ? 0.905 -12.823 -11.565 1.00 76.75 89 VAL A N 1
ATOM 670 C CA . VAL A 1 89 ? 1.549 -13.629 -10.522 1.00 76.75 89 VAL A CA 1
ATOM 671 C C . VAL A 1 89 ? 2.303 -12.736 -9.538 1.00 76.75 89 VAL A C 1
ATOM 673 O O . VAL A 1 89 ? 2.322 -13.034 -8.347 1.00 76.75 89 VAL A O 1
ATOM 676 N N . PHE A 1 90 ? 2.856 -11.608 -9.994 1.00 82.38 90 PHE A N 1
ATOM 677 C CA . PHE A 1 90 ? 3.506 -10.633 -9.113 1.00 82.38 90 PHE A CA 1
ATOM 678 C C . PHE A 1 90 ? 2.520 -10.009 -8.133 1.00 82.38 90 PHE A C 1
ATOM 680 O O . PHE A 1 90 ? 2.792 -9.964 -6.935 1.00 82.38 90 PHE A O 1
ATOM 687 N N . ILE A 1 91 ? 1.359 -9.571 -8.624 1.00 85.44 91 ILE A N 1
ATOM 688 C CA . ILE A 1 91 ? 0.333 -8.959 -7.774 1.00 85.44 91 ILE A CA 1
ATOM 689 C C . ILE A 1 91 ? -0.217 -9.985 -6.793 1.00 85.44 91 ILE A C 1
ATOM 691 O O . ILE A 1 91 ? -0.266 -9.715 -5.595 1.00 85.44 91 ILE A O 1
ATOM 695 N N . LEU A 1 92 ? -0.605 -11.168 -7.277 1.00 89.06 92 LEU A N 1
ATOM 696 C CA . LEU A 1 92 ? -1.153 -12.214 -6.415 1.00 89.06 92 LEU A CA 1
ATOM 697 C C . LEU A 1 92 ? -0.125 -12.667 -5.377 1.00 89.06 92 LEU A C 1
ATOM 699 O O . LEU A 1 92 ? -0.444 -12.743 -4.195 1.00 89.06 92 LEU A O 1
ATOM 703 N N . GLY A 1 93 ? 1.117 -12.902 -5.792 1.00 87.88 93 GLY A N 1
ATOM 704 C CA . GLY A 1 93 ? 2.201 -13.289 -4.899 1.00 87.88 93 GLY A CA 1
ATOM 705 C C . GLY A 1 93 ? 2.519 -12.223 -3.853 1.00 87.88 93 GLY A C 1
ATOM 706 O O . GLY A 1 93 ? 2.626 -12.543 -2.671 1.00 87.88 93 GLY A O 1
ATOM 707 N N . GLY A 1 94 ? 2.606 -10.956 -4.265 1.00 89.75 94 GLY A N 1
ATOM 708 C CA . GLY A 1 94 ? 2.857 -9.827 -3.372 1.00 89.75 94 GLY A CA 1
ATOM 709 C C . GLY A 1 94 ? 1.736 -9.608 -2.358 1.00 89.75 94 GLY A C 1
ATOM 710 O O . GLY A 1 94 ? 2.012 -9.499 -1.164 1.00 89.75 94 GLY A O 1
ATOM 711 N N . VAL A 1 95 ? 0.478 -9.618 -2.812 1.00 94.38 95 VAL A N 1
ATOM 712 C CA . VAL A 1 95 ? -0.710 -9.487 -1.950 1.00 94.38 95 VAL A CA 1
ATOM 713 C C . VAL A 1 95 ? -0.811 -10.648 -0.974 1.00 94.38 95 VAL A C 1
ATOM 715 O O . VAL A 1 95 ? -1.066 -10.424 0.203 1.00 94.38 95 VAL A O 1
ATOM 718 N N . LEU A 1 96 ? -0.624 -11.888 -1.431 1.00 95.31 96 LEU A N 1
ATOM 719 C CA . LEU A 1 96 ? -0.730 -13.058 -0.562 1.00 95.31 96 LEU A CA 1
ATOM 720 C C . LEU A 1 96 ? 0.388 -13.071 0.482 1.00 95.31 96 LEU A C 1
ATOM 722 O O . LEU A 1 96 ? 0.110 -13.273 1.663 1.00 95.31 96 LEU A O 1
ATOM 726 N N . ALA A 1 97 ? 1.632 -12.799 0.081 1.00 94.62 97 ALA A N 1
ATOM 727 C CA . ALA A 1 97 ? 2.757 -12.741 1.009 1.00 94.62 97 ALA A CA 1
ATOM 728 C C . ALA A 1 97 ? 2.566 -11.636 2.058 1.00 94.62 97 ALA A C 1
ATOM 730 O O . ALA A 1 97 ? 2.725 -11.886 3.256 1.00 94.62 97 ALA A O 1
ATOM 731 N N . SER A 1 98 ? 2.171 -10.430 1.637 1.00 95.25 98 SER A N 1
ATOM 732 C CA . SER A 1 98 ? 1.939 -9.328 2.570 1.00 95.25 98 SER A CA 1
ATOM 733 C C . SER A 1 98 ? 0.713 -9.564 3.448 1.00 95.25 98 SER A C 1
ATOM 735 O O . SER A 1 98 ? 0.771 -9.261 4.635 1.00 95.25 98 SER A O 1
ATOM 737 N N . ALA A 1 99 ? -0.365 -10.151 2.919 1.00 95.38 99 ALA A N 1
ATOM 738 C CA . ALA A 1 99 ? -1.571 -10.469 3.678 1.00 95.38 99 ALA A CA 1
ATOM 739 C C . ALA A 1 99 ? -1.307 -11.535 4.743 1.00 95.38 99 ALA A C 1
ATOM 741 O O . ALA A 1 99 ? -1.796 -11.397 5.861 1.00 95.38 99 ALA A O 1
ATOM 742 N N . VAL A 1 100 ? -0.502 -12.561 4.444 1.00 96.25 100 VAL A N 1
ATOM 743 C CA . VAL A 1 100 ? -0.098 -13.575 5.432 1.00 96.25 100 VAL A CA 1
ATOM 744 C C . VAL A 1 100 ? 0.691 -12.926 6.566 1.00 96.25 100 VAL A C 1
ATOM 746 O O . VAL A 1 100 ? 0.365 -13.125 7.737 1.00 96.25 100 VAL A O 1
ATOM 749 N N . VAL A 1 101 ? 1.690 -12.100 6.248 1.00 95.31 101 VAL A N 1
ATOM 750 C CA . VAL A 1 101 ? 2.487 -11.442 7.292 1.00 95.31 101 VAL A CA 1
ATOM 751 C C . VAL A 1 101 ? 1.665 -10.402 8.056 1.00 95.31 101 VAL A C 1
ATOM 753 O O . VAL A 1 101 ? 1.763 -10.332 9.280 1.00 95.31 101 VAL A O 1
ATOM 756 N N . ALA A 1 102 ? 0.791 -9.653 7.385 1.00 94.44 102 ALA A N 1
ATOM 757 C CA . ALA A 1 102 ? -0.128 -8.714 8.023 1.00 94.44 102 ALA A CA 1
ATOM 758 C C . ALA A 1 102 ? -1.148 -9.424 8.921 1.00 94.44 102 ALA A C 1
ATOM 760 O O . ALA A 1 102 ? -1.458 -8.920 9.996 1.00 94.44 102 ALA A O 1
ATOM 761 N N . ALA A 1 103 ? -1.634 -10.609 8.545 1.00 94.81 103 ALA A N 1
ATOM 762 C CA . ALA A 1 103 ? -2.508 -11.422 9.385 1.00 94.81 103 ALA A CA 1
ATOM 763 C C . ALA A 1 103 ? -1.786 -11.865 10.666 1.00 94.81 103 ALA A C 1
ATOM 765 O O . ALA A 1 103 ? -2.323 -11.703 11.766 1.00 94.81 103 ALA A O 1
ATOM 766 N N . LEU A 1 104 ? -0.549 -12.358 10.536 1.00 94.88 104 LEU A N 1
ATOM 767 C CA . LEU A 1 104 ? 0.289 -12.768 11.667 1.00 94.88 104 LEU A CA 1
ATOM 768 C C . LEU A 1 104 ? 0.596 -11.590 12.596 1.00 94.88 104 LEU A C 1
ATOM 770 O O . LEU A 1 104 ? 0.385 -11.675 13.805 1.00 94.88 104 LEU A O 1
ATOM 774 N N . PHE A 1 105 ? 1.047 -10.467 12.039 1.00 92.69 105 PHE A N 1
ATOM 775 C CA . PHE A 1 105 ? 1.399 -9.282 12.818 1.00 92.69 105 PHE A CA 1
ATOM 776 C C . PHE A 1 105 ? 0.163 -8.639 13.424 1.00 92.69 105 PHE A C 1
ATOM 778 O O . PHE A 1 105 ? 0.164 -8.309 14.604 1.00 92.69 105 PHE A O 1
ATOM 785 N N . GLY A 1 106 ? -0.929 -8.542 12.670 1.00 89.69 106 GLY A N 1
ATOM 786 C CA . GLY A 1 106 ? -2.200 -8.035 13.164 1.00 89.69 106 GLY A CA 1
ATOM 787 C C . GLY A 1 106 ? -2.691 -8.834 14.368 1.00 89.69 106 GLY A C 1
ATOM 788 O O . GLY A 1 106 ? -3.193 -8.242 15.321 1.00 89.69 106 GLY A O 1
ATOM 789 N N . PHE A 1 107 ? -2.516 -10.160 14.360 1.00 93.19 107 PHE A N 1
ATOM 790 C CA . PHE A 1 107 ? -2.930 -11.034 15.462 1.00 93.19 107 PHE A CA 1
ATOM 791 C C . PHE A 1 107 ? -2.120 -10.809 16.752 1.00 93.19 107 PHE A C 1
ATOM 793 O O . PHE A 1 107 ? -2.532 -11.230 17.835 1.00 93.19 107 PHE A O 1
ATOM 800 N N . LEU A 1 108 ? -0.988 -10.115 16.673 1.00 91.44 108 LEU A N 1
ATOM 801 C CA . LEU A 1 108 ? -0.232 -9.680 17.842 1.00 91.44 108 LEU A CA 1
ATOM 802 C C . LEU A 1 108 ? -0.487 -8.199 18.156 1.00 91.44 108 LEU A C 1
ATOM 804 O O . LEU A 1 108 ? -0.787 -7.846 19.296 1.00 91.44 108 LEU A O 1
ATOM 808 N N . CYS A 1 109 ? -0.405 -7.337 17.143 1.00 89.50 109 CYS A N 1
ATOM 809 C CA . CYS A 1 109 ? -0.416 -5.885 17.287 1.00 89.50 109 CYS A CA 1
ATOM 810 C C . CYS A 1 109 ? -1.736 -5.340 17.808 1.00 89.50 109 CYS A C 1
ATOM 812 O O . CYS A 1 109 ? -1.738 -4.461 18.665 1.00 89.50 109 CYS A O 1
ATOM 814 N N . VAL A 1 110 ? -2.859 -5.863 17.323 1.00 89.19 110 VAL A N 1
ATOM 815 C CA . VAL A 1 110 ? -4.184 -5.264 17.535 1.00 89.19 110 VAL A CA 1
ATOM 816 C C . VAL A 1 110 ? -4.656 -5.333 19.005 1.00 89.19 110 VAL A C 1
ATOM 818 O O . VAL A 1 110 ? -5.686 -4.761 19.357 1.00 89.19 110 VAL A O 1
ATOM 821 N N . ARG A 1 111 ? -3.912 -6.037 19.881 1.00 87.44 111 ARG A N 1
ATOM 822 C CA . ARG A 1 111 ? -4.285 -6.264 21.289 1.00 87.44 111 ARG A CA 1
ATOM 823 C C . ARG A 1 111 ? -3.970 -5.025 22.104 1.00 87.44 111 ARG A C 1
ATOM 825 O O . ARG A 1 111 ? -4.495 -4.840 23.194 1.00 87.44 111 ARG A O 1
ATOM 832 N N . TYR A 1 112 ? -3.093 -4.200 21.552 1.00 84.62 112 TYR A N 1
ATOM 833 C CA . TYR A 1 112 ? -2.613 -2.971 22.123 1.00 84.62 112 TYR A CA 1
ATOM 834 C C . TYR A 1 112 ? -3.230 -1.803 21.365 1.00 84.62 112 TYR A C 1
ATOM 836 O O . TYR A 1 112 ? -3.500 -1.881 20.166 1.00 84.62 112 TYR A O 1
ATOM 844 N N . THR A 1 113 ? -3.442 -0.698 22.070 1.00 77.81 113 THR A N 1
ATOM 845 C CA . THR A 1 113 ? -4.039 0.514 21.511 1.00 77.81 113 THR A CA 1
ATOM 846 C C . THR A 1 113 ? -3.069 1.687 21.605 1.00 77.81 113 THR A C 1
ATOM 848 O O . THR A 1 113 ? -2.119 1.687 22.395 1.00 77.81 113 THR A O 1
ATOM 851 N N . ARG A 1 114 ? -3.302 2.708 20.770 1.00 80.00 114 ARG A N 1
ATOM 852 C CA . ARG A 1 114 ? -2.568 3.985 20.772 1.00 80.00 114 ARG A CA 1
ATOM 853 C C . ARG A 1 114 ? -1.050 3.815 20.585 1.00 80.00 114 ARG A C 1
ATOM 855 O O . ARG A 1 114 ? -0.606 3.328 19.551 1.00 80.00 114 ARG A O 1
ATOM 862 N N . ILE A 1 115 ? -0.255 4.247 21.566 1.00 87.12 115 ILE A N 1
ATOM 863 C CA . ILE A 1 115 ? 1.207 4.347 21.474 1.00 87.12 115 ILE A CA 1
ATOM 864 C C . ILE A 1 115 ? 1.845 2.954 21.451 1.00 87.12 115 ILE A C 1
ATOM 866 O O . ILE A 1 115 ? 2.749 2.707 20.657 1.00 87.12 115 ILE A O 1
ATOM 870 N N . PHE A 1 116 ? 1.336 2.019 22.258 1.00 85.81 116 PHE A N 1
ATOM 871 C CA . PHE A 1 116 ? 1.857 0.650 22.312 1.00 85.81 116 PHE A CA 1
ATOM 872 C C . PHE A 1 116 ? 1.683 -0.084 20.980 1.00 85.81 116 PHE A C 1
ATOM 874 O O . PHE A 1 116 ? 2.582 -0.806 20.558 1.00 85.81 116 PHE A O 1
ATOM 881 N N . PHE A 1 117 ? 0.570 0.158 20.282 1.00 86.00 117 PHE A N 1
ATOM 882 C CA . PHE A 1 117 ? 0.356 -0.348 18.927 1.00 86.00 117 PHE A CA 1
ATOM 883 C C . PHE A 1 117 ? 1.422 0.180 17.952 1.00 86.00 117 PHE A C 1
ATOM 885 O O . PHE A 1 117 ? 2.053 -0.598 17.233 1.00 86.00 117 PHE A O 1
ATOM 892 N N . GLY A 1 118 ? 1.692 1.488 17.979 1.00 84.25 118 GLY A N 1
ATOM 893 C CA . GLY A 1 118 ? 2.735 2.110 17.160 1.00 84.25 118 GLY A CA 1
ATOM 894 C C . GLY A 1 118 ? 4.132 1.542 17.438 1.00 84.25 118 GLY A C 1
ATOM 895 O O . GLY A 1 118 ? 4.818 1.124 16.509 1.00 84.25 118 GLY A O 1
ATOM 896 N N . ILE A 1 119 ? 4.532 1.444 18.710 1.00 89.12 119 ILE A N 1
ATOM 897 C CA . ILE A 1 119 ? 5.850 0.913 19.107 1.00 89.12 119 ILE A CA 1
ATOM 898 C C . ILE A 1 119 ? 5.998 -0.564 18.716 1.00 89.12 119 ILE A C 1
ATOM 900 O O . ILE A 1 119 ? 7.041 -0.968 18.206 1.00 89.12 119 ILE A O 1
ATOM 904 N N . LEU A 1 120 ? 4.955 -1.375 18.908 1.00 89.88 120 LEU A N 1
ATOM 905 C CA . LEU A 1 120 ? 4.992 -2.793 18.560 1.00 89.88 120 LEU A CA 1
ATOM 906 C C . LEU A 1 120 ? 5.092 -3.004 17.043 1.00 89.88 120 LEU A C 1
ATOM 908 O O . LEU A 1 120 ? 5.875 -3.836 16.590 1.00 89.88 120 LEU A O 1
ATOM 912 N N . THR A 1 121 ? 4.348 -2.230 16.248 1.00 90.69 121 THR A N 1
ATOM 913 C CA . THR A 1 121 ? 4.455 -2.289 14.778 1.00 90.69 121 THR A CA 1
ATOM 914 C C . THR A 1 121 ? 5.826 -1.824 14.277 1.00 90.69 121 THR A C 1
ATOM 916 O O . THR A 1 121 ? 6.378 -2.465 13.382 1.00 90.69 121 THR A O 1
ATOM 919 N N . LEU A 1 122 ? 6.422 -0.790 14.892 1.00 89.81 122 LEU A N 1
ATOM 920 C CA . LEU A 1 122 ? 7.811 -0.387 14.633 1.00 89.81 122 LEU A CA 1
ATOM 921 C C . LEU A 1 122 ? 8.779 -1.535 14.914 1.00 89.81 122 LEU A C 1
ATOM 923 O O . LEU A 1 122 ? 9.556 -1.905 14.035 1.00 89.81 122 LEU A O 1
ATOM 927 N N . ALA A 1 123 ? 8.714 -2.127 16.106 1.00 88.44 123 ALA A N 1
ATOM 928 C CA . ALA A 1 123 ? 9.617 -3.199 16.508 1.00 88.44 123 ALA A CA 1
ATOM 929 C C . ALA A 1 123 ? 9.543 -4.395 15.547 1.00 88.44 123 ALA A C 1
ATOM 931 O O . ALA A 1 123 ? 10.570 -4.874 15.070 1.00 88.44 123 ALA A O 1
ATOM 932 N N . LEU A 1 124 ? 8.334 -4.833 15.193 1.00 89.75 124 LEU A N 1
ATOM 933 C CA . LEU A 1 124 ? 8.143 -5.946 14.264 1.00 89.75 124 LEU A CA 1
ATOM 934 C C . LEU A 1 124 ? 8.638 -5.626 12.845 1.00 89.75 124 LEU A C 1
ATOM 936 O O . LEU A 1 124 ? 9.234 -6.488 12.197 1.00 89.75 124 LEU A O 1
ATOM 940 N N . SER A 1 125 ? 8.456 -4.387 12.373 1.00 88.88 125 SER A N 1
ATOM 941 C CA . SER A 1 125 ? 9.016 -3.949 11.085 1.00 88.88 125 SER A CA 1
ATOM 942 C C . SER A 1 125 ? 10.545 -3.989 11.078 1.00 88.88 125 SER A C 1
ATOM 944 O O . SER A 1 125 ? 11.146 -4.462 10.116 1.00 88.88 125 SER A O 1
ATOM 946 N N . GLN A 1 126 ? 11.175 -3.576 12.182 1.00 91.38 126 GLN A N 1
ATOM 947 C CA . GLN A 1 126 ? 12.627 -3.590 12.340 1.00 91.38 126 GLN A CA 1
ATOM 948 C C . GLN A 1 126 ? 13.185 -5.008 12.405 1.00 91.38 126 GLN A C 1
ATOM 950 O O . GLN A 1 126 ? 14.249 -5.271 11.846 1.00 91.38 126 GLN A O 1
ATOM 955 N N . VAL A 1 127 ? 12.450 -5.947 13.006 1.00 91.06 127 VAL A N 1
ATOM 956 C CA . VAL A 1 127 ? 12.809 -7.367 12.957 1.00 91.06 127 VAL A CA 1
ATOM 957 C C . VAL A 1 127 ? 12.820 -7.858 11.510 1.00 91.06 127 VAL A C 1
ATOM 959 O O . VAL A 1 127 ? 13.834 -8.406 11.085 1.00 91.06 127 VAL A O 1
ATOM 962 N N . LEU A 1 128 ? 11.767 -7.608 10.724 1.00 89.31 128 LEU A N 1
ATOM 963 C CA . LEU A 1 128 ? 11.728 -8.017 9.312 1.00 89.31 128 LEU A CA 1
ATOM 964 C C . LEU A 1 128 ? 12.839 -7.377 8.483 1.00 89.31 128 LEU A C 1
ATOM 966 O O . LEU A 1 128 ? 13.523 -8.083 7.748 1.00 89.31 128 LEU A O 1
ATOM 970 N N . TRP A 1 129 ? 13.070 -6.076 8.647 1.00 89.06 129 TRP A N 1
ATOM 971 C CA . TRP A 1 129 ? 14.187 -5.388 8.003 1.00 89.06 129 TRP A CA 1
ATOM 972 C C . TRP A 1 129 ? 15.533 -6.038 8.361 1.00 89.06 129 TRP A C 1
ATOM 974 O O . TRP A 1 129 ? 16.324 -6.361 7.475 1.00 89.06 129 TRP A O 1
ATOM 984 N N . SER A 1 130 ? 15.769 -6.325 9.646 1.00 87.38 130 SER A N 1
ATOM 985 C CA . SER A 1 130 ? 17.010 -6.958 10.106 1.00 87.38 130 SER A CA 1
ATOM 986 C C . SER A 1 130 ? 17.194 -8.382 9.568 1.00 87.38 130 SER A C 1
ATOM 988 O O . SER A 1 130 ? 18.322 -8.782 9.274 1.00 87.38 130 SER A O 1
ATOM 990 N N . LEU A 1 131 ? 16.104 -9.140 9.400 1.00 87.94 131 LEU A N 1
ATOM 991 C CA . LEU A 1 131 ? 16.127 -10.460 8.772 1.00 87.94 131 LEU A CA 1
ATOM 992 C C . LEU A 1 131 ? 16.509 -10.323 7.301 1.00 87.94 131 LEU A C 1
ATOM 994 O O . LEU A 1 131 ? 17.453 -10.967 6.853 1.00 87.94 131 LEU A O 1
ATOM 998 N N . THR A 1 132 ? 15.861 -9.427 6.566 1.00 82.00 132 THR A N 1
ATOM 999 C CA . THR A 1 132 ? 16.180 -9.193 5.156 1.00 82.00 132 THR A CA 1
ATOM 1000 C C . THR A 1 132 ? 17.629 -8.750 4.963 1.00 82.00 132 THR A C 1
ATOM 1002 O O . THR A 1 132 ? 18.280 -9.186 4.017 1.00 82.00 132 THR A O 1
ATOM 1005 N N . TYR A 1 133 ? 18.172 -7.954 5.881 1.00 80.00 133 TYR A N 1
ATOM 1006 C CA . TYR A 1 133 ? 19.563 -7.513 5.824 1.00 80.00 133 TYR A CA 1
ATOM 1007 C C . TYR A 1 133 ? 20.563 -8.639 6.150 1.00 80.00 133 TYR A C 1
ATOM 1009 O O . TYR A 1 133 ? 21.600 -8.758 5.500 1.00 80.00 133 TYR A O 1
ATOM 1017 N N . LYS A 1 134 ? 20.265 -9.493 7.142 1.00 79.31 134 LYS A N 1
ATOM 1018 C CA . LYS A 1 134 ? 21.168 -10.573 7.588 1.00 79.31 134 LYS A CA 1
ATOM 1019 C C . LYS A 1 134 ? 21.121 -11.825 6.713 1.00 79.31 134 LYS A C 1
ATOM 1021 O O . LYS A 1 134 ? 22.131 -12.515 6.594 1.00 79.31 134 LYS A O 1
ATOM 1026 N N . PHE A 1 135 ? 19.981 -12.141 6.102 1.00 79.56 135 PHE A N 1
ATOM 1027 C CA . PHE A 1 135 ? 19.788 -13.351 5.292 1.00 79.56 135 PHE A CA 1
ATOM 1028 C C . PHE A 1 135 ? 20.336 -13.197 3.863 1.00 79.56 13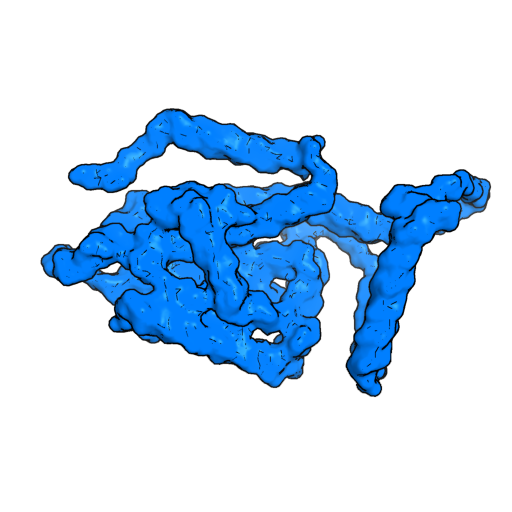5 PHE A C 1
ATOM 1030 O O . PHE A 1 135 ? 19.652 -13.480 2.879 1.00 79.56 135 PHE A O 1
ATOM 1037 N N . PHE A 1 136 ? 21.606 -12.795 3.752 1.00 71.38 136 PHE A N 1
ATOM 1038 C CA . PHE A 1 136 ? 22.253 -12.411 2.494 1.00 71.38 136 PHE A CA 1
ATOM 1039 C C . PHE A 1 136 ? 22.149 -13.467 1.385 1.00 71.38 136 PHE A C 1
ATOM 1041 O O . PHE A 1 136 ? 21.926 -13.121 0.228 1.00 71.38 136 PHE A O 1
ATOM 1048 N N . TRP A 1 137 ? 22.224 -14.755 1.731 1.00 69.56 137 TRP A N 1
ATOM 1049 C CA . TRP A 1 137 ? 22.101 -15.852 0.768 1.00 69.56 137 TRP A CA 1
ATOM 1050 C C . TRP A 1 137 ? 20.751 -15.878 0.041 1.00 69.56 137 TRP A C 1
ATOM 1052 O O . TRP A 1 137 ? 20.684 -16.223 -1.139 1.00 69.56 137 TRP A O 1
ATOM 1062 N N . TYR A 1 138 ? 19.674 -15.493 0.726 1.00 74.06 138 TYR A N 1
ATOM 1063 C CA . TYR A 1 138 ? 18.329 -15.528 0.163 1.00 74.06 138 TYR A CA 1
ATOM 1064 C C . TYR A 1 138 ? 17.956 -14.180 -0.453 1.00 74.06 138 TYR A C 1
ATOM 1066 O O . TYR A 1 138 ? 17.619 -14.123 -1.639 1.00 74.06 138 TYR A O 1
ATOM 1074 N N . THR A 1 139 ? 18.061 -13.104 0.327 1.00 73.44 139 THR A N 1
ATOM 1075 C CA . THR A 1 139 ? 17.558 -11.757 -0.000 1.00 73.44 139 THR A CA 1
ATOM 1076 C C . THR A 1 139 ? 18.572 -10.864 -0.709 1.00 73.44 139 THR A C 1
ATOM 1078 O O . THR A 1 139 ? 18.212 -9.765 -1.118 1.00 73.44 139 THR A O 1
ATOM 1081 N N . GLY A 1 140 ? 19.832 -11.290 -0.831 1.00 70.00 140 GLY A N 1
ATOM 1082 C CA . GLY A 1 140 ? 20.914 -10.448 -1.351 1.00 70.00 140 GLY A CA 1
ATOM 1083 C C . GLY A 1 140 ? 21.465 -9.436 -0.338 1.00 70.00 140 GLY A C 1
ATOM 1084 O O . GLY A 1 140 ? 22.413 -8.728 -0.653 1.00 70.00 140 GLY A O 1
ATOM 1085 N N . GLY A 1 141 ? 20.921 -9.374 0.886 1.00 74.69 141 GLY A N 1
ATOM 1086 C CA . GLY A 1 141 ? 21.390 -8.448 1.923 1.00 74.69 141 GLY A CA 1
ATOM 1087 C C . GLY A 1 141 ? 21.351 -6.995 1.443 1.00 74.69 141 GLY A C 1
ATOM 1088 O O . GLY A 1 141 ? 20.386 -6.592 0.797 1.00 74.69 141 GLY A O 1
ATOM 1089 N N . SER A 1 142 ? 22.408 -6.226 1.718 1.00 69.81 142 SER A N 1
ATOM 1090 C CA . SER A 1 142 ? 22.547 -4.825 1.282 1.00 69.81 142 SER A CA 1
ATOM 1091 C C . SER A 1 142 ? 22.482 -4.629 -0.234 1.00 69.81 142 SER A C 1
ATOM 1093 O O . SER A 1 142 ? 22.099 -3.554 -0.685 1.00 69.81 142 SER A O 1
ATOM 1095 N N . ASP A 1 143 ? 22.828 -5.652 -1.018 1.00 67.94 143 ASP A N 1
ATOM 1096 C CA . ASP A 1 143 ? 22.865 -5.558 -2.481 1.00 67.94 143 ASP A CA 1
ATOM 1097 C C . ASP A 1 143 ? 21.470 -5.734 -3.106 1.00 67.94 143 ASP A C 1
ATOM 1099 O O . ASP A 1 143 ? 21.235 -5.339 -4.251 1.00 67.94 143 ASP A O 1
ATOM 1103 N N . GLY A 1 144 ? 20.526 -6.293 -2.343 1.00 73.50 144 GLY A N 1
ATOM 1104 C CA . GLY A 1 144 ? 19.161 -6.537 -2.786 1.00 73.50 144 GLY A CA 1
ATOM 1105 C C . GLY A 1 144 ? 19.038 -7.583 -3.898 1.00 73.50 144 GLY A C 1
ATOM 1106 O O . GLY A 1 144 ? 19.971 -8.318 -4.228 1.00 73.50 144 GLY A O 1
ATOM 1107 N N . LEU A 1 145 ? 17.844 -7.665 -4.485 1.00 66.44 145 LEU A N 1
ATOM 1108 C CA . LEU A 1 145 ? 17.538 -8.539 -5.619 1.00 66.44 145 LEU A CA 1
ATOM 1109 C C . LEU A 1 145 ? 17.132 -7.705 -6.833 1.00 66.44 145 LEU A C 1
ATOM 1111 O O . LEU A 1 145 ? 16.308 -6.798 -6.728 1.00 66.44 145 LEU A O 1
ATOM 1115 N N . ARG A 1 146 ? 17.692 -8.029 -8.001 1.00 68.06 146 ARG A N 1
ATOM 1116 C CA . ARG A 1 146 ? 17.288 -7.417 -9.273 1.00 68.06 146 ARG A CA 1
ATOM 1117 C C . ARG A 1 146 ? 16.074 -8.128 -9.841 1.00 68.06 146 ARG A C 1
ATOM 1119 O O . ARG A 1 146 ? 16.007 -9.356 -9.814 1.00 68.06 146 ARG A O 1
ATOM 1126 N N . VAL A 1 147 ? 15.153 -7.345 -10.386 1.00 65.56 147 VAL A N 1
ATOM 1127 C CA . VAL A 1 147 ? 13.909 -7.848 -10.965 1.00 65.56 147 VAL A CA 1
ATOM 1128 C C . VAL A 1 147 ? 13.779 -7.301 -12.387 1.00 65.56 147 VAL A C 1
ATOM 1130 O O . VAL A 1 147 ? 13.666 -6.085 -12.557 1.00 65.56 147 VAL A O 1
ATOM 1133 N N . PRO A 1 148 ? 13.832 -8.164 -13.418 1.00 62.91 148 PRO A N 1
ATOM 1134 C CA . PRO A 1 148 ? 13.599 -7.769 -14.800 1.00 62.91 148 PRO A CA 1
ATOM 1135 C C . PRO A 1 148 ? 12.175 -7.243 -15.008 1.00 62.91 148 PRO A C 1
ATOM 1137 O O . PRO A 1 148 ? 11.265 -7.505 -14.221 1.00 62.91 148 PRO A O 1
ATOM 1140 N N . THR A 1 149 ? 11.967 -6.502 -16.095 1.00 61.78 149 THR A N 1
ATOM 1141 C CA . THR A 1 149 ? 10.642 -5.968 -16.438 1.00 61.78 149 THR A CA 1
ATOM 1142 C C . THR A 1 149 ? 9.656 -7.097 -16.774 1.00 61.78 149 THR A C 1
ATOM 1144 O O . THR A 1 149 ? 9.981 -7.914 -17.637 1.00 61.78 149 THR A O 1
ATOM 1147 N N . PRO A 1 150 ? 8.452 -7.129 -16.172 1.00 59.84 150 PRO A N 1
ATOM 1148 C CA . PRO A 1 150 ? 7.484 -8.202 -16.375 1.00 59.84 150 PRO A CA 1
ATOM 1149 C C . PRO A 1 150 ? 6.772 -8.160 -17.727 1.00 59.84 150 PRO A C 1
ATOM 1151 O O . PRO A 1 150 ? 6.613 -7.115 -18.361 1.00 59.84 150 PRO A O 1
ATOM 1154 N N . HIS A 1 151 ? 6.236 -9.316 -18.102 1.00 63.69 151 HIS A N 1
ATOM 1155 C CA . HIS A 1 151 ? 5.221 -9.492 -19.127 1.00 63.69 151 HIS A CA 1
ATOM 1156 C C . HIS A 1 151 ? 3.837 -9.079 -18.606 1.00 63.69 151 HIS A C 1
ATOM 1158 O O . HIS A 1 151 ? 3.413 -9.476 -17.517 1.00 63.69 151 HIS A O 1
ATOM 1164 N N . LEU A 1 152 ? 3.097 -8.323 -19.419 1.00 59.59 152 LEU A N 1
ATOM 1165 C CA . LEU A 1 152 ? 1.696 -7.976 -19.161 1.00 59.59 152 LEU A CA 1
ATOM 1166 C C . LEU A 1 152 ? 0.773 -8.935 -19.929 1.00 59.59 152 LEU A C 1
ATOM 1168 O O . LEU A 1 152 ? 1.014 -9.184 -21.113 1.00 59.59 152 LEU A O 1
ATOM 1172 N N . VAL A 1 153 ? -0.293 -9.422 -19.278 1.00 54.97 153 VAL A N 1
ATOM 1173 C CA . VAL A 1 153 ? -1.395 -10.198 -19.884 1.00 54.97 153 VAL A CA 1
ATOM 1174 C C . VAL A 1 153 ? -0.892 -11.437 -20.630 1.00 54.97 153 VAL A C 1
ATOM 1176 O O . VAL A 1 153 ? -0.870 -11.478 -21.862 1.00 54.97 153 VAL A O 1
ATOM 1179 N N . GLY A 1 154 ? -0.419 -12.440 -19.885 1.00 48.41 154 GLY A N 1
ATOM 1180 C CA . GLY A 1 154 ? -0.050 -13.756 -20.437 1.00 48.41 154 GLY A CA 1
ATOM 1181 C C . GLY A 1 154 ? 1.025 -13.761 -21.542 1.00 48.41 154 GLY A C 1
ATOM 1182 O O . GLY A 1 154 ? 1.146 -14.747 -22.264 1.00 48.41 154 GLY A O 1
ATOM 1183 N N . GLY A 1 155 ? 1.798 -12.679 -21.702 1.00 49.84 155 GLY A N 1
ATOM 1184 C CA . GLY A 1 155 ? 2.869 -12.571 -22.703 1.00 49.84 155 GLY A CA 1
ATOM 1185 C C . GLY A 1 155 ? 2.504 -11.842 -24.002 1.00 49.84 155 GLY A C 1
ATOM 1186 O O . GLY A 1 155 ? 3.336 -11.805 -24.909 1.00 49.84 155 GLY A O 1
ATOM 1187 N N . ALA A 1 156 ? 1.318 -11.227 -24.104 1.00 37.69 156 ALA A N 1
ATOM 1188 C CA . ALA A 1 156 ? 0.891 -10.479 -25.297 1.00 37.69 156 ALA A CA 1
ATOM 1189 C C . ALA A 1 156 ? 1.740 -9.220 -25.573 1.00 37.69 156 ALA A C 1
ATOM 1191 O O . ALA A 1 156 ? 1.803 -8.726 -26.698 1.00 37.69 156 ALA A O 1
ATOM 1192 N N . VAL A 1 157 ? 2.426 -8.705 -24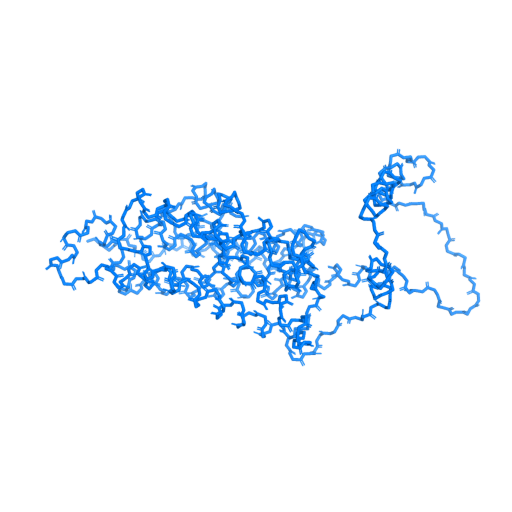.551 1.00 49.47 157 VAL A N 1
ATOM 1193 C CA . VAL A 1 157 ? 3.352 -7.579 -24.665 1.00 49.47 157 VAL A CA 1
ATOM 1194 C C . VAL A 1 157 ? 4.728 -7.994 -24.155 1.00 49.47 157 VAL A C 1
ATOM 1196 O O . VAL A 1 157 ? 4.919 -8.189 -22.955 1.00 49.47 157 VAL A O 1
ATOM 1199 N N . ARG A 1 158 ? 5.694 -8.094 -25.074 1.00 42.91 158 ARG A N 1
ATOM 1200 C CA . ARG A 1 158 ? 7.093 -8.417 -24.776 1.00 42.91 158 ARG A CA 1
ATOM 1201 C C . ARG A 1 158 ? 7.988 -7.185 -24.895 1.00 42.91 158 ARG A C 1
ATOM 1203 O O . ARG A 1 158 ? 7.928 -6.474 -25.893 1.00 42.91 158 ARG A O 1
ATOM 1210 N N . MET A 1 159 ? 8.843 -6.988 -23.894 1.00 46.16 159 MET A N 1
ATOM 1211 C CA . MET A 1 159 ? 10.096 -6.243 -24.029 1.00 46.16 159 MET A CA 1
ATOM 1212 C C . MET A 1 159 ? 11.114 -7.139 -24.741 1.00 46.16 159 MET A C 1
ATOM 1214 O O . MET A 1 159 ? 11.237 -8.317 -24.397 1.00 46.16 159 MET A O 1
ATOM 1218 N N . ALA A 1 160 ? 11.837 -6.610 -25.728 1.00 41.66 160 ALA A N 1
ATOM 1219 C CA . ALA A 1 160 ? 12.964 -7.322 -26.318 1.00 41.66 160 ALA A CA 1
ATOM 1220 C C . ALA A 1 160 ? 14.086 -7.424 -25.270 1.00 41.66 160 ALA A C 1
ATOM 1222 O O . ALA A 1 160 ? 14.633 -6.414 -24.834 1.00 41.66 160 ALA A O 1
ATOM 1223 N N . ARG A 1 161 ? 14.396 -8.651 -24.838 1.00 43.72 161 ARG A N 1
ATOM 1224 C CA . ARG A 1 161 ? 15.432 -8.948 -23.839 1.00 43.72 161 ARG A CA 1
ATOM 1225 C C . ARG A 1 161 ? 16.804 -8.612 -24.437 1.00 43.72 161 ARG A C 1
ATOM 1227 O O . ARG A 1 161 ? 17.262 -9.287 -25.358 1.00 43.72 161 ARG A O 1
ATOM 1234 N N . GLY A 1 162 ? 17.436 -7.538 -23.970 1.00 38.72 162 GLY A N 1
ATOM 1235 C CA . GLY A 1 162 ? 18.758 -7.129 -24.441 1.00 38.72 162 GLY A CA 1
ATOM 1236 C C . GLY A 1 162 ? 19.864 -7.951 -23.779 1.00 38.72 162 GLY A C 1
ATOM 1237 O O . GLY A 1 162 ? 20.046 -7.865 -22.570 1.00 38.72 162 GLY A O 1
ATOM 1238 N N . ALA A 1 163 ? 20.663 -8.675 -24.571 1.00 36.72 163 ALA A N 1
ATOM 1239 C CA . ALA A 1 163 ? 21.816 -9.467 -24.109 1.00 36.72 163 ALA A CA 1
ATOM 1240 C C . ALA A 1 163 ? 22.870 -8.659 -23.312 1.00 36.72 163 ALA A C 1
ATOM 1242 O O . ALA A 1 163 ? 23.686 -9.229 -22.589 1.00 36.72 163 ALA A O 1
ATOM 1243 N N . ALA A 1 164 ? 22.845 -7.326 -23.408 1.00 37.66 164 ALA A N 1
ATOM 1244 C CA . ALA A 1 164 ? 23.700 -6.443 -22.620 1.00 37.66 164 ALA A CA 1
ATOM 1245 C C . ALA A 1 164 ? 23.369 -6.473 -21.112 1.00 37.66 164 ALA A C 1
ATOM 1247 O O . ALA A 1 164 ? 24.277 -6.320 -20.296 1.00 37.66 164 ALA A O 1
ATOM 1248 N N . GLU A 1 165 ? 22.109 -6.710 -20.725 1.00 41.41 165 GLU A N 1
ATOM 1249 C CA . GLU A 1 165 ? 21.708 -6.765 -19.310 1.00 41.41 165 GLU A CA 1
ATOM 1250 C C . GLU A 1 165 ? 22.270 -8.019 -18.611 1.00 41.41 165 GLU A C 1
ATOM 1252 O O . GLU A 1 165 ? 22.747 -7.931 -17.475 1.00 41.41 165 GLU A O 1
ATOM 1257 N N . ASP A 1 166 ? 22.339 -9.145 -19.331 1.00 42.44 166 ASP A N 1
ATOM 1258 C CA . ASP A 1 166 ? 22.945 -10.395 -18.854 1.00 42.44 166 ASP A CA 1
ATOM 1259 C C . ASP A 1 166 ? 24.479 -10.314 -18.803 1.00 42.44 166 ASP A C 1
ATOM 1261 O O . ASP A 1 166 ? 25.098 -10.812 -17.862 1.00 42.44 166 ASP A O 1
ATOM 1265 N N . MET A 1 167 ? 25.121 -9.643 -19.769 1.00 35.78 167 MET A N 1
ATOM 1266 C CA . MET A 1 167 ? 26.586 -9.531 -19.815 1.00 35.78 167 MET A CA 1
ATOM 1267 C C . MET A 1 167 ? 27.153 -8.642 -18.702 1.00 35.78 167 MET A C 1
ATOM 1269 O O . MET A 1 167 ? 28.141 -9.017 -18.069 1.00 35.78 167 MET A O 1
ATOM 1273 N N . PHE A 1 168 ? 26.525 -7.497 -18.412 1.00 38.06 168 PHE A N 1
ATOM 1274 C CA . PHE A 1 168 ? 26.949 -6.641 -17.297 1.00 38.06 168 PHE A CA 1
ATOM 1275 C C . PHE A 1 168 ? 26.588 -7.250 -15.932 1.00 38.06 168 PHE A C 1
ATOM 1277 O O . PHE A 1 168 ? 27.335 -7.078 -14.970 1.00 38.06 168 PHE A O 1
ATOM 1284 N N . GLY A 1 169 ? 25.500 -8.025 -15.841 1.00 40.22 169 GLY A N 1
ATOM 1285 C CA . GLY A 1 169 ? 25.154 -8.799 -14.645 1.00 40.22 169 GLY A CA 1
ATOM 1286 C C . GLY A 1 169 ? 26.132 -9.945 -14.357 1.00 40.22 169 GLY A C 1
ATOM 1287 O O . GLY A 1 169 ? 26.578 -10.104 -13.221 1.00 40.22 169 GLY A O 1
ATOM 1288 N N . PHE A 1 170 ? 26.531 -10.701 -15.382 1.00 41.28 170 PHE A N 1
ATOM 1289 C CA . PHE A 1 170 ? 27.472 -11.820 -15.261 1.00 41.28 170 PHE A CA 1
ATOM 1290 C C . PHE A 1 170 ? 28.899 -11.364 -14.918 1.00 41.28 170 PHE A C 1
ATOM 1292 O O . PHE A 1 170 ? 29.589 -12.031 -14.144 1.00 41.28 170 PHE A O 1
ATOM 1299 N N . LEU A 1 171 ? 29.339 -10.207 -15.432 1.00 37.78 171 LEU A N 1
ATOM 1300 C CA . LEU A 1 171 ? 30.668 -9.666 -15.124 1.00 37.78 171 LEU A CA 1
ATOM 1301 C C . LEU A 1 171 ? 30.774 -9.153 -13.674 1.00 37.78 171 LEU A C 1
ATOM 1303 O O . LEU A 1 171 ? 31.827 -9.287 -13.052 1.00 37.78 171 LEU A O 1
ATOM 1307 N N . CYS A 1 172 ? 29.688 -8.607 -13.113 1.00 43.12 172 CYS A N 1
ATOM 1308 C CA . CYS A 1 172 ? 29.686 -8.003 -11.774 1.00 43.12 172 CYS A CA 1
ATOM 1309 C C . CYS A 1 172 ? 29.594 -9.009 -10.616 1.00 43.12 172 CYS A C 1
ATOM 1311 O O . CYS A 1 172 ? 29.983 -8.674 -9.501 1.00 43.12 172 CYS A O 1
ATOM 1313 N N . VAL A 1 173 ? 29.132 -10.240 -10.853 1.00 47.91 173 VAL A N 1
ATOM 1314 C CA . VAL A 1 173 ? 29.010 -11.268 -9.797 1.00 47.91 173 VAL A CA 1
ATOM 1315 C C . VAL A 1 173 ? 30.313 -12.062 -9.604 1.00 47.91 173 VAL A C 1
ATOM 1317 O O . VAL A 1 173 ? 30.460 -12.784 -8.619 1.00 47.91 173 VAL A O 1
ATOM 1320 N N . ARG A 1 174 ? 31.305 -11.925 -10.501 1.00 40.44 174 ARG A N 1
ATOM 1321 C CA . ARG A 1 174 ? 32.462 -12.838 -10.528 1.00 40.44 174 ARG A CA 1
ATOM 1322 C C . ARG A 1 174 ? 33.743 -12.364 -9.832 1.00 40.44 174 ARG A C 1
ATOM 1324 O O . ARG A 1 174 ? 34.705 -13.125 -9.825 1.00 40.44 174 ARG A O 1
ATOM 1331 N N . TYR A 1 175 ? 33.786 -11.194 -9.190 1.00 42.66 175 TYR A N 1
ATOM 1332 C CA . TYR A 1 175 ? 34.995 -10.793 -8.455 1.00 42.66 175 TYR A CA 1
ATOM 1333 C C . TYR A 1 175 ? 34.746 -10.284 -7.034 1.00 42.66 175 TYR A C 1
ATOM 1335 O O . TYR A 1 175 ? 34.253 -9.188 -6.782 1.00 42.66 175 TYR A O 1
ATOM 1343 N N . THR A 1 176 ? 35.206 -11.109 -6.096 1.00 49.00 176 THR A N 1
ATOM 1344 C CA . THR A 1 176 ? 35.469 -10.824 -4.689 1.00 49.00 176 THR A CA 1
ATOM 1345 C C . THR A 1 176 ? 36.391 -9.607 -4.549 1.00 49.00 176 THR A C 1
ATOM 1347 O O . THR A 1 176 ? 37.608 -9.753 -4.629 1.00 49.00 176 THR A O 1
ATOM 1350 N N . ARG A 1 177 ? 35.807 -8.412 -4.374 1.00 54.41 177 ARG A N 1
ATOM 1351 C CA . ARG A 1 177 ? 36.280 -7.242 -3.587 1.00 54.41 177 ARG A CA 1
ATOM 1352 C C . ARG A 1 177 ? 35.421 -6.022 -3.963 1.00 54.41 177 ARG A C 1
ATOM 1354 O O . ARG A 1 177 ? 35.741 -5.271 -4.880 1.00 54.41 177 ARG A O 1
ATOM 1361 N N . ILE A 1 178 ? 34.336 -5.826 -3.209 1.00 55.50 178 ILE A N 1
ATOM 1362 C CA . ILE A 1 178 ? 33.281 -4.800 -3.375 1.00 55.50 178 ILE A CA 1
ATOM 1363 C C . ILE A 1 178 ? 33.840 -3.375 -3.586 1.00 55.50 178 ILE A C 1
ATOM 1365 O O . ILE A 1 178 ? 33.275 -2.582 -4.335 1.00 55.50 178 ILE A O 1
ATOM 1369 N N . PHE A 1 179 ? 35.007 -3.066 -3.015 1.00 49.91 179 PHE A N 1
ATOM 1370 C CA . PHE A 1 179 ? 35.667 -1.766 -3.172 1.00 49.91 179 PHE A CA 1
ATOM 1371 C C . PHE A 1 179 ? 36.044 -1.410 -4.619 1.00 49.91 179 PHE A C 1
ATOM 1373 O O . PHE A 1 179 ? 35.972 -0.240 -4.985 1.00 49.91 179 PHE A O 1
ATOM 1380 N N . PHE A 1 180 ? 36.394 -2.384 -5.465 1.00 53.47 180 PHE A N 1
ATOM 1381 C CA . PHE A 1 180 ? 36.725 -2.111 -6.870 1.00 53.47 180 PHE A CA 1
ATOM 1382 C C . PHE A 1 180 ? 35.469 -1.785 -7.698 1.00 53.47 180 PHE A C 1
ATOM 1384 O O . PHE A 1 180 ? 35.497 -0.908 -8.562 1.00 53.47 180 PHE A O 1
ATOM 1391 N N . GLY A 1 181 ? 34.339 -2.429 -7.382 1.00 56.03 181 GLY A N 1
ATOM 1392 C CA . GLY A 1 181 ? 33.038 -2.156 -8.004 1.00 56.03 181 GLY A CA 1
ATOM 1393 C C . GLY A 1 181 ? 32.477 -0.783 -7.629 1.00 56.03 181 GLY A C 1
ATOM 1394 O O . GLY A 1 181 ? 32.019 -0.042 -8.494 1.00 56.03 181 GLY A O 1
ATOM 1395 N N . ILE A 1 182 ? 32.584 -0.392 -6.356 1.00 61.41 182 ILE A N 1
ATOM 1396 C CA . ILE A 1 182 ? 32.159 0.941 -5.900 1.00 61.41 182 ILE A CA 1
ATOM 1397 C C . ILE A 1 182 ? 33.041 2.028 -6.518 1.00 61.41 182 ILE A C 1
ATOM 1399 O O . ILE A 1 182 ? 32.521 3.038 -6.984 1.00 61.41 182 ILE A O 1
ATOM 1403 N N . LEU A 1 183 ? 34.361 1.818 -6.581 1.00 51.81 183 LEU A N 1
ATOM 1404 C CA . LEU A 1 183 ? 35.286 2.786 -7.170 1.00 51.81 183 LEU A CA 1
ATOM 1405 C C . LEU A 1 183 ? 35.028 2.985 -8.668 1.00 51.81 183 LEU A C 1
ATOM 1407 O O . LEU A 1 183 ? 35.047 4.118 -9.135 1.00 51.81 183 LEU A O 1
ATOM 1411 N N . THR A 1 184 ? 34.746 1.913 -9.412 1.00 60.56 184 THR A N 1
ATOM 1412 C CA . THR A 1 184 ? 34.451 1.985 -10.855 1.00 60.56 184 THR A CA 1
ATOM 1413 C C . THR A 1 184 ? 33.083 2.598 -11.143 1.00 60.56 184 THR A C 1
ATOM 1415 O O . THR A 1 184 ? 32.977 3.420 -12.052 1.00 60.56 184 THR A O 1
ATOM 1418 N N . LEU A 1 185 ? 32.056 2.291 -10.344 1.00 60.44 185 LEU A N 1
ATOM 1419 C CA . LEU A 1 185 ? 30.750 2.952 -10.437 1.00 60.44 185 LEU A CA 1
ATOM 1420 C C . LEU A 1 185 ? 30.843 4.434 -10.072 1.00 60.44 185 LEU A C 1
ATOM 1422 O O . LEU A 1 185 ? 30.312 5.268 -10.800 1.00 60.44 185 LEU A O 1
ATOM 1426 N N . ALA A 1 186 ? 31.560 4.778 -9.002 1.00 56.06 186 ALA A N 1
ATOM 1427 C CA . ALA A 1 186 ? 31.796 6.165 -8.618 1.00 56.06 186 ALA A CA 1
ATOM 1428 C C . ALA A 1 186 ? 32.547 6.922 -9.722 1.00 56.06 186 ALA A C 1
ATOM 1430 O O . ALA A 1 186 ? 32.104 7.991 -10.131 1.00 56.06 186 ALA A O 1
ATOM 1431 N N . LEU A 1 187 ? 33.617 6.343 -10.280 1.00 59.06 187 LEU A N 1
ATOM 1432 C CA . LEU A 1 187 ? 34.336 6.923 -11.418 1.00 59.06 187 LEU A CA 1
ATOM 1433 C C . LEU A 1 187 ? 33.437 7.082 -12.642 1.00 59.06 187 LEU A C 1
ATOM 1435 O O . LEU A 1 187 ? 33.476 8.130 -13.274 1.00 59.06 187 LEU A O 1
ATOM 1439 N N . SER A 1 188 ? 32.593 6.095 -12.948 1.00 61.53 188 SER A N 1
ATOM 1440 C CA . SER A 1 188 ? 31.645 6.166 -14.063 1.00 61.53 188 SER A CA 1
ATOM 1441 C C . SER A 1 188 ? 30.589 7.252 -13.857 1.00 61.53 188 SER A C 1
ATOM 1443 O O . SER A 1 188 ? 30.232 7.925 -14.818 1.00 61.53 188 SER A O 1
ATOM 1445 N N . GLN A 1 189 ? 30.099 7.451 -12.631 1.00 65.19 189 GLN A N 1
ATOM 1446 C CA . GLN A 1 189 ? 29.138 8.509 -12.298 1.00 65.19 189 GLN A CA 1
ATOM 1447 C C . GLN A 1 189 ? 29.790 9.892 -12.335 1.00 65.19 189 GLN A C 1
ATOM 1449 O O . GLN A 1 189 ? 29.194 10.846 -12.831 1.00 65.19 189 GLN A O 1
ATOM 1454 N N . VAL A 1 190 ? 31.041 10.000 -11.884 1.00 65.94 190 VAL A N 1
ATOM 1455 C CA . VAL A 1 190 ? 31.826 11.232 -12.004 1.00 65.94 190 VAL A CA 1
ATOM 1456 C C . VAL A 1 190 ? 32.116 11.543 -13.472 1.00 65.94 190 VAL A C 1
ATOM 1458 O O . VAL A 1 190 ? 31.907 12.676 -13.892 1.00 65.94 190 VAL A O 1
ATOM 1461 N N . LEU A 1 191 ? 32.506 10.557 -14.283 1.00 60.72 191 LEU A N 1
ATOM 1462 C CA . LEU A 1 191 ? 32.707 10.712 -15.728 1.00 60.72 191 LEU A CA 1
ATOM 1463 C C . LEU A 1 191 ? 31.413 11.088 -16.447 1.00 60.72 191 LEU A C 1
ATOM 1465 O O . LEU A 1 191 ? 31.426 11.988 -17.283 1.00 60.72 191 LEU A O 1
ATOM 1469 N N . TRP A 1 192 ? 30.290 10.465 -16.094 1.00 54.09 192 TRP A N 1
ATOM 1470 C CA . TRP A 1 192 ? 28.973 10.827 -16.614 1.00 54.09 192 TRP A CA 1
ATOM 1471 C C . TRP A 1 192 ? 28.618 12.275 -16.249 1.00 54.09 192 TRP A C 1
ATOM 1473 O O . TRP A 1 192 ? 28.305 13.076 -17.125 1.00 54.09 192 TRP A O 1
ATOM 1483 N N . SER A 1 193 ? 28.788 12.671 -14.985 1.00 54.91 193 SER A N 1
ATOM 1484 C CA . SER A 1 193 ? 28.513 14.038 -14.522 1.00 54.91 193 SER A CA 1
ATOM 1485 C C . SER A 1 193 ? 29.447 15.083 -15.153 1.00 54.91 193 SER A C 1
ATOM 1487 O O . SER A 1 193 ? 29.013 16.182 -15.501 1.00 54.91 193 SER A O 1
ATOM 1489 N N . LEU A 1 194 ? 30.717 14.738 -15.382 1.00 64.75 194 LEU A N 1
ATOM 1490 C CA . LEU A 1 194 ? 31.670 15.569 -16.122 1.00 64.75 194 LEU A CA 1
ATOM 1491 C C . LEU A 1 194 ? 31.287 15.687 -17.599 1.00 64.75 194 LEU A C 1
ATOM 1493 O O . LEU A 1 194 ? 31.347 16.784 -18.145 1.00 64.75 194 LEU A O 1
ATOM 1497 N N . THR A 1 195 ? 30.821 14.602 -18.221 1.00 59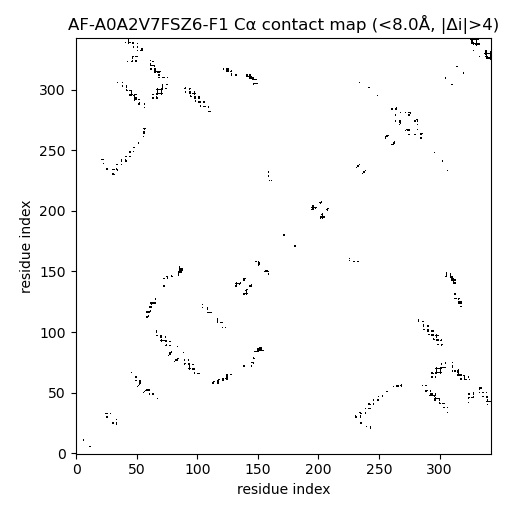.84 195 THR A N 1
ATOM 1498 C CA . THR A 1 195 ? 30.319 14.596 -19.607 1.00 59.84 195 THR A CA 1
ATOM 1499 C C . THR A 1 195 ? 29.123 15.537 -19.758 1.00 59.84 195 THR A C 1
ATOM 1501 O O . THR A 1 195 ? 29.040 16.255 -20.750 1.00 59.84 195 THR A O 1
ATOM 1504 N N . TYR A 1 196 ? 28.244 15.607 -18.756 1.00 56.59 196 TYR A N 1
ATOM 1505 C CA . TYR A 1 196 ? 27.128 16.559 -18.727 1.00 56.59 196 TYR A CA 1
ATOM 1506 C C . TYR A 1 196 ? 27.568 18.013 -18.498 1.00 56.59 196 TYR A C 1
ATOM 1508 O O . TYR A 1 196 ? 26.952 18.927 -19.043 1.00 56.59 196 TYR A O 1
ATOM 1516 N N . LYS A 1 197 ? 28.622 18.250 -17.704 1.00 55.94 197 LYS A N 1
ATOM 1517 C CA . LYS A 1 197 ? 29.123 19.603 -17.391 1.00 55.94 197 LYS A CA 1
ATOM 1518 C C . LYS A 1 197 ? 30.047 20.188 -18.465 1.00 55.94 197 LYS A C 1
ATOM 1520 O O . LYS A 1 197 ? 30.093 21.407 -18.614 1.00 55.94 197 LYS A O 1
ATOM 1525 N N . PHE A 1 198 ? 30.746 19.360 -19.243 1.00 58.03 198 PHE A N 1
ATOM 1526 C CA . PHE A 1 198 ? 31.586 19.781 -20.374 1.00 58.03 198 PHE A CA 1
ATOM 1527 C C . PHE A 1 198 ? 30.753 20.062 -21.641 1.00 58.03 198 PHE A C 1
ATOM 1529 O O . PHE A 1 198 ? 30.971 19.484 -22.705 1.00 58.03 198 PHE A O 1
ATOM 1536 N N . PHE A 1 199 ? 29.809 21.003 -21.527 1.00 55.81 199 PHE A N 1
ATOM 1537 C CA . PHE A 1 199 ? 28.842 21.367 -22.572 1.00 55.81 199 PHE A CA 1
ATOM 1538 C C . PHE A 1 199 ? 29.488 21.649 -23.942 1.00 55.81 199 PHE A C 1
ATOM 1540 O O . PHE A 1 199 ? 28.977 21.207 -24.968 1.00 55.81 199 PHE A O 1
ATOM 1547 N N . TRP A 1 200 ? 30.651 22.311 -23.949 1.00 53.94 200 TRP A N 1
ATOM 1548 C CA . TRP A 1 200 ? 31.383 22.712 -25.157 1.00 53.94 200 TRP A CA 1
ATOM 1549 C C . TRP A 1 200 ? 31.899 21.550 -26.019 1.00 53.94 200 TRP A C 1
ATOM 1551 O O . TRP A 1 200 ? 32.119 21.747 -27.209 1.00 53.94 200 TRP A O 1
ATOM 1561 N N . TYR A 1 201 ? 32.097 20.358 -25.443 1.00 55.03 201 TYR A N 1
ATOM 1562 C CA . TYR A 1 201 ? 32.685 19.208 -26.144 1.00 55.03 201 TYR A CA 1
ATOM 1563 C C . TYR A 1 201 ? 31.716 18.038 -26.356 1.00 55.03 201 TYR A C 1
ATOM 1565 O O . TYR A 1 201 ? 32.003 17.184 -27.185 1.00 55.03 201 TYR A O 1
ATOM 1573 N N . THR A 1 202 ? 30.600 17.955 -25.624 1.00 52.06 202 THR A N 1
ATOM 1574 C CA . THR A 1 202 ? 29.709 16.772 -25.627 1.00 52.06 202 THR A CA 1
ATOM 1575 C C . THR A 1 202 ? 28.253 17.089 -25.971 1.00 52.06 202 THR A C 1
ATOM 1577 O O . THR A 1 202 ? 27.492 16.170 -26.272 1.00 52.06 202 THR A O 1
ATOM 1580 N N . GLY A 1 203 ? 27.849 18.365 -25.955 1.00 58.56 203 GLY A N 1
ATOM 1581 C CA . GLY A 1 203 ? 26.459 18.781 -26.180 1.00 58.56 203 GLY A CA 1
ATOM 1582 C C . GLY A 1 203 ? 25.519 18.563 -24.984 1.00 58.56 203 GLY A C 1
ATOM 1583 O O . GLY A 1 203 ? 24.310 18.718 -25.128 1.00 58.56 203 GLY A O 1
ATOM 1584 N N . GLY A 1 204 ? 26.042 18.216 -23.799 1.00 65.69 204 GLY A N 1
ATOM 1585 C CA . GLY A 1 204 ? 25.253 18.102 -22.564 1.00 65.69 204 GLY A CA 1
ATOM 1586 C C . GLY A 1 204 ? 24.154 17.027 -22.623 1.00 65.69 204 GLY A C 1
ATOM 1587 O O . GLY A 1 204 ? 24.395 15.920 -23.099 1.00 65.69 204 GLY A O 1
ATOM 1588 N N . SER A 1 205 ? 22.947 17.350 -22.136 1.00 49.53 205 SER A N 1
ATOM 1589 C CA . SER A 1 205 ? 21.765 16.463 -22.151 1.00 49.53 205 SER A CA 1
ATOM 1590 C C . SER A 1 205 ? 21.241 16.138 -23.548 1.00 49.53 205 SER A C 1
ATOM 1592 O O . SER A 1 205 ? 20.551 15.133 -23.717 1.00 49.53 205 SER A O 1
ATOM 1594 N N . ASP A 1 206 ? 21.571 16.981 -24.527 1.00 49.19 206 ASP A N 1
ATOM 1595 C CA . ASP A 1 206 ? 21.027 16.914 -25.883 1.00 49.19 206 ASP A CA 1
ATOM 1596 C C . ASP A 1 206 ? 21.978 16.171 -26.842 1.00 49.19 206 ASP A C 1
ATOM 1598 O O . ASP A 1 206 ? 21.560 15.709 -27.907 1.00 49.19 206 ASP A O 1
ATOM 1602 N N . GLY A 1 207 ? 23.241 15.990 -26.433 1.00 53.38 207 GLY A N 1
ATOM 1603 C CA . GLY A 1 207 ? 24.297 15.326 -27.192 1.00 53.38 207 GLY A CA 1
ATOM 1604 C C . GLY A 1 207 ? 24.789 16.122 -28.408 1.00 53.38 207 GLY A C 1
ATOM 1605 O O . GLY A 1 207 ? 24.119 17.005 -28.944 1.00 53.38 207 GLY A O 1
ATOM 1606 N N . LEU A 1 208 ? 25.991 15.801 -28.890 1.00 53.03 208 LEU A N 1
ATOM 1607 C CA . LEU A 1 208 ? 26.494 16.314 -30.166 1.00 53.03 208 LEU A CA 1
ATOM 1608 C C . LEU A 1 208 ? 25.653 15.772 -31.332 1.00 53.03 208 LEU A C 1
ATOM 1610 O O . LEU A 1 208 ? 25.506 14.558 -31.501 1.00 53.03 208 LEU A O 1
ATOM 1614 N N . ARG A 1 209 ? 25.146 16.666 -32.189 1.00 46.59 209 ARG A N 1
ATOM 1615 C CA . ARG A 1 209 ? 24.496 16.286 -33.452 1.00 46.59 209 ARG A CA 1
ATOM 1616 C C . ARG A 1 209 ? 25.551 15.836 -34.456 1.00 46.59 209 ARG A C 1
ATOM 1618 O O . ARG A 1 209 ? 26.033 16.629 -35.257 1.00 46.59 209 ARG A O 1
ATOM 1625 N N . VAL A 1 210 ? 25.906 14.558 -34.400 1.00 49.69 210 VAL A N 1
ATOM 1626 C CA . VAL A 1 210 ? 26.731 13.909 -35.422 1.00 49.69 210 VAL A CA 1
ATOM 1627 C C . VAL A 1 210 ? 25.838 13.645 -36.641 1.00 49.69 210 VAL A C 1
ATOM 1629 O O . VAL A 1 210 ? 24.861 12.902 -36.506 1.00 49.69 210 VAL A O 1
ATOM 1632 N N . PRO A 1 211 ? 26.112 14.240 -37.818 1.00 45.38 211 PRO A N 1
ATOM 1633 C CA . PRO A 1 211 ? 25.429 13.865 -39.050 1.00 45.38 211 PRO A CA 1
ATOM 1634 C C . PRO A 1 211 ? 25.653 12.372 -39.270 1.00 45.38 211 PRO A C 1
ATOM 1636 O O . PRO A 1 211 ? 26.798 11.926 -39.304 1.00 45.38 211 PRO A O 1
ATOM 1639 N N . THR A 1 212 ? 24.583 11.583 -39.348 1.00 46.06 212 THR A N 1
ATOM 1640 C CA . THR A 1 212 ? 24.702 10.131 -39.489 1.00 46.06 212 THR A CA 1
ATOM 1641 C C . THR A 1 212 ? 25.374 9.802 -40.825 1.00 46.06 212 THR A C 1
ATOM 1643 O O . THR A 1 212 ? 24.794 10.085 -41.881 1.00 46.06 212 THR A O 1
ATOM 1646 N N . PRO A 1 213 ? 26.582 9.199 -40.832 1.00 38.00 213 PRO A N 1
ATOM 1647 C CA . PRO A 1 213 ? 27.150 8.695 -42.066 1.00 38.00 213 PRO A CA 1
ATOM 1648 C C . PRO A 1 213 ? 26.280 7.523 -42.512 1.00 38.00 213 PRO A C 1
ATOM 1650 O O . PRO A 1 213 ? 26.151 6.504 -41.831 1.00 38.00 213 PRO A O 1
ATOM 1653 N N . HIS A 1 214 ? 25.625 7.704 -43.648 1.00 39.12 214 HIS A N 1
ATOM 1654 C CA . HIS A 1 214 ? 24.914 6.657 -44.357 1.00 39.12 214 HIS A CA 1
ATOM 1655 C C . HIS A 1 214 ? 25.971 5.729 -44.952 1.00 39.12 214 HIS A C 1
ATOM 1657 O O . HIS A 1 214 ? 26.447 5.923 -46.067 1.00 39.12 214 HIS A O 1
ATOM 1663 N N . LEU A 1 215 ? 26.374 4.734 -44.164 1.00 38.06 215 LEU A N 1
ATOM 1664 C CA . LEU A 1 215 ? 27.086 3.579 -44.679 1.00 38.06 215 LEU A CA 1
ATOM 1665 C C . LEU A 1 215 ? 26.078 2.704 -45.420 1.00 38.06 215 LEU A C 1
ATOM 1667 O O . LEU A 1 215 ? 25.038 2.315 -44.884 1.00 38.06 215 LEU A O 1
ATOM 1671 N N . VAL A 1 216 ? 26.392 2.464 -46.688 1.00 39.31 216 VAL A N 1
ATOM 1672 C CA . VAL A 1 216 ? 25.711 1.532 -47.582 1.00 39.31 216 VAL A CA 1
ATOM 1673 C C . VAL A 1 216 ? 25.449 0.218 -46.842 1.00 39.31 216 VAL A C 1
ATOM 1675 O O . VAL A 1 216 ? 26.384 -0.466 -46.445 1.00 39.31 216 VAL A O 1
ATOM 1678 N N . GLY A 1 217 ? 24.167 -0.121 -46.681 1.00 37.53 217 GLY A N 1
ATOM 1679 C CA . GLY A 1 217 ? 23.713 -1.432 -46.220 1.00 37.53 217 GLY A CA 1
ATOM 1680 C C . GLY A 1 217 ? 23.790 -1.678 -44.707 1.00 37.53 217 GLY A C 1
ATOM 1681 O O . GLY A 1 217 ? 24.792 -2.152 -44.198 1.00 37.53 217 GLY A O 1
ATOM 1682 N N . GLY A 1 218 ? 22.654 -1.504 -44.023 1.00 40.97 218 GLY A N 1
ATOM 1683 C CA . GLY A 1 218 ? 22.260 -2.380 -42.910 1.00 40.97 218 GLY A CA 1
ATOM 1684 C C . GLY A 1 218 ? 22.845 -2.126 -41.509 1.00 40.97 218 GLY A C 1
ATOM 1685 O O . GLY A 1 218 ? 23.984 -2.445 -41.210 1.00 40.97 218 GLY A O 1
ATOM 1686 N N . ALA A 1 219 ? 21.946 -1.718 -40.606 1.00 43.19 219 ALA A N 1
ATOM 1687 C CA . ALA A 1 219 ? 21.890 -2.101 -39.189 1.00 43.19 219 ALA A CA 1
ATOM 1688 C C . ALA A 1 219 ? 23.064 -1.744 -38.245 1.00 43.19 219 ALA A C 1
ATOM 1690 O O . ALA A 1 219 ? 23.825 -2.603 -37.814 1.00 43.19 219 ALA A O 1
ATOM 1691 N N . VAL A 1 220 ? 23.033 -0.522 -37.698 1.00 40.00 220 VAL A N 1
ATOM 1692 C CA . VAL A 1 220 ? 23.462 -0.268 -36.306 1.00 40.00 220 VAL A CA 1
ATOM 1693 C C . VAL A 1 220 ? 22.335 0.471 -35.576 1.00 40.00 220 VAL A C 1
ATOM 1695 O O . VAL A 1 220 ? 22.322 1.690 -35.450 1.00 40.00 220 VAL A O 1
ATOM 1698 N N . ARG A 1 221 ? 21.329 -0.297 -35.137 1.00 43.81 221 ARG A N 1
ATOM 1699 C CA . ARG A 1 221 ? 20.162 0.159 -34.348 1.00 43.81 221 ARG A CA 1
ATOM 1700 C C . ARG A 1 221 ? 20.098 -0.482 -32.949 1.00 43.81 221 ARG A C 1
ATOM 1702 O O . ARG A 1 221 ? 19.089 -0.363 -32.270 1.00 43.81 221 ARG A O 1
ATOM 1709 N N . MET A 1 222 ? 21.156 -1.177 -32.517 1.00 39.28 222 MET A N 1
ATOM 1710 C CA . MET A 1 222 ? 21.037 -2.196 -31.462 1.00 39.28 222 MET A CA 1
ATOM 1711 C C . MET A 1 222 ? 21.169 -1.696 -30.011 1.00 39.28 222 MET A C 1
ATOM 1713 O O . MET A 1 222 ? 20.560 -2.292 -29.134 1.00 39.28 222 MET A O 1
ATOM 1717 N N . ALA A 1 223 ? 21.904 -0.614 -29.721 1.00 41.41 223 ALA A N 1
ATOM 1718 C CA . ALA A 1 223 ? 22.134 -0.192 -28.324 1.00 41.41 223 ALA A CA 1
ATOM 1719 C C . ALA A 1 223 ? 21.228 0.960 -27.846 1.00 41.41 223 ALA A C 1
ATOM 1721 O O . ALA A 1 223 ? 20.851 1.004 -26.679 1.00 41.41 223 ALA A O 1
ATOM 1722 N N . ARG A 1 224 ? 20.833 1.876 -28.744 1.00 38.94 224 ARG A N 1
ATOM 1723 C CA . ARG A 1 224 ? 19.906 2.980 -28.420 1.00 38.94 224 ARG A CA 1
ATOM 1724 C C . ARG A 1 224 ? 18.449 2.506 -28.334 1.00 38.94 224 ARG A C 1
ATOM 1726 O O . ARG A 1 224 ? 17.683 3.068 -27.569 1.00 38.94 224 ARG A O 1
ATOM 1733 N N . GLY A 1 225 ? 18.092 1.444 -29.065 1.00 40.75 225 GLY A N 1
ATOM 1734 C CA . GLY A 1 225 ? 16.726 0.912 -29.113 1.00 40.75 225 GLY A CA 1
ATOM 1735 C C . GLY A 1 225 ? 16.231 0.338 -27.783 1.00 40.75 225 GLY A C 1
ATOM 1736 O O . GLY A 1 225 ? 15.130 0.661 -27.370 1.00 40.75 225 GLY A O 1
ATOM 1737 N N . ALA A 1 226 ? 17.053 -0.428 -27.057 1.00 42.66 226 ALA A N 1
ATOM 1738 C CA . ALA A 1 226 ? 16.598 -1.135 -25.851 1.00 42.66 226 ALA A CA 1
ATOM 1739 C C . ALA A 1 226 ? 16.253 -0.205 -24.664 1.00 42.66 226 ALA A C 1
ATOM 1741 O O . ALA A 1 226 ? 15.313 -0.469 -23.914 1.00 42.66 226 ALA A O 1
ATOM 1742 N N . ALA A 1 227 ? 16.994 0.897 -24.493 1.00 41.38 227 ALA A N 1
ATOM 1743 C CA . ALA A 1 227 ? 16.727 1.875 -23.435 1.00 41.38 227 ALA A CA 1
ATOM 1744 C C . ALA A 1 227 ? 15.512 2.769 -23.758 1.00 41.38 227 ALA A C 1
ATOM 1746 O O . ALA A 1 227 ? 14.712 3.058 -22.865 1.00 41.38 227 ALA A O 1
ATOM 1747 N N . GLU A 1 228 ? 15.348 3.159 -25.028 1.00 49.22 228 GLU A N 1
ATOM 1748 C CA . GLU A 1 228 ? 14.157 3.870 -25.521 1.00 49.22 228 GLU A CA 1
ATOM 1749 C C . GLU A 1 228 ? 12.905 2.982 -25.416 1.00 49.22 228 GLU A C 1
ATOM 1751 O O . GLU A 1 228 ? 11.850 3.440 -24.973 1.00 49.22 228 GLU A O 1
ATOM 1756 N N . ASP A 1 229 ? 13.045 1.687 -25.715 1.00 61.22 229 ASP A N 1
ATOM 1757 C CA . ASP A 1 229 ? 11.981 0.693 -25.597 1.00 61.22 229 ASP A CA 1
ATOM 1758 C C . ASP A 1 229 ? 11.500 0.580 -24.143 1.00 61.22 229 ASP A C 1
ATOM 1760 O O . ASP A 1 229 ? 10.301 0.732 -23.879 1.00 61.22 229 ASP A O 1
ATOM 1764 N N . LYS A 1 230 ? 12.409 0.381 -23.174 1.00 59.94 230 LYS A N 1
ATOM 1765 C CA . LYS A 1 230 ? 12.059 0.247 -21.744 1.00 59.94 230 LYS A CA 1
ATOM 1766 C C . LYS A 1 230 ? 11.317 1.473 -21.214 1.00 59.94 230 LYS A C 1
ATOM 1768 O O . LYS A 1 230 ? 10.286 1.329 -20.553 1.00 59.94 230 LYS A O 1
ATOM 1773 N N . LEU A 1 231 ? 11.806 2.673 -21.527 1.00 64.25 231 LEU A N 1
ATOM 1774 C CA . LEU A 1 231 ? 11.160 3.920 -21.116 1.00 64.25 231 LEU A CA 1
ATOM 1775 C C . LEU A 1 231 ? 9.780 4.084 -21.780 1.00 64.25 231 LEU A C 1
ATOM 1777 O O . LEU A 1 231 ? 8.832 4.516 -21.123 1.00 64.25 231 LEU A O 1
ATOM 1781 N N . GLY A 1 232 ? 9.630 3.683 -23.045 1.00 65.94 232 GLY A N 1
ATOM 1782 C CA . GLY 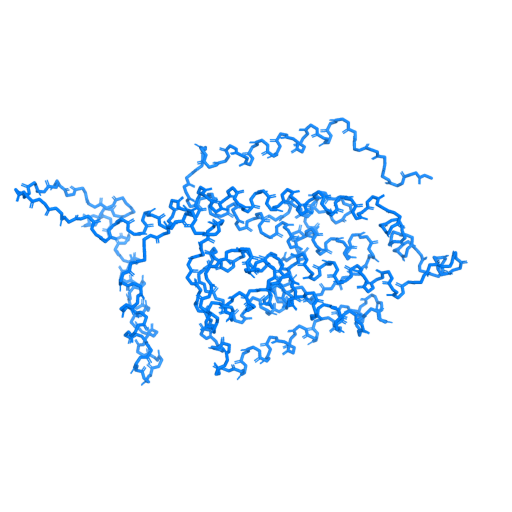A 1 232 ? 8.351 3.672 -23.764 1.00 65.94 232 GLY A CA 1
ATOM 1783 C C . GLY A 1 232 ? 7.316 2.718 -23.154 1.00 65.94 232 GLY A C 1
ATOM 1784 O O . GLY A 1 232 ? 6.148 3.074 -22.988 1.00 65.94 232 GLY A O 1
ATOM 1785 N N . PHE A 1 233 ? 7.733 1.518 -22.745 1.00 69.00 233 PHE A N 1
ATOM 1786 C CA . PHE A 1 233 ? 6.851 0.568 -22.058 1.00 69.00 233 PHE A CA 1
ATOM 1787 C C . PHE A 1 233 ? 6.410 1.067 -20.686 1.00 69.00 233 PHE A C 1
ATOM 1789 O O . PHE A 1 233 ? 5.221 0.985 -20.372 1.00 69.00 233 PHE A O 1
ATOM 1796 N N . LEU A 1 234 ? 7.347 1.597 -19.894 1.00 70.69 234 LEU A N 1
ATOM 1797 C CA . LEU A 1 234 ? 7.061 2.104 -18.553 1.00 70.69 234 LEU A CA 1
ATOM 1798 C C . LEU A 1 234 ? 6.147 3.340 -18.593 1.00 70.69 234 LEU A C 1
ATOM 1800 O O . LEU A 1 234 ? 5.206 3.431 -17.811 1.00 70.69 234 LEU A O 1
ATOM 1804 N N . SER A 1 235 ? 6.381 4.255 -19.535 1.00 70.19 235 SER A N 1
ATOM 1805 C CA . SER A 1 235 ? 5.599 5.494 -19.669 1.00 70.19 235 SER A CA 1
ATOM 1806 C C . SER A 1 235 ? 4.174 5.285 -20.178 1.00 70.19 235 SER A C 1
ATOM 1808 O O . SER A 1 235 ? 3.274 6.012 -19.776 1.00 70.19 235 SER A O 1
ATOM 1810 N N . HIS A 1 236 ? 3.951 4.302 -21.055 1.00 74.94 236 HIS A N 1
ATOM 1811 C CA . HIS A 1 236 ? 2.641 4.095 -21.675 1.00 74.94 236 HIS A CA 1
ATOM 1812 C C . HIS A 1 236 ? 1.938 2.854 -21.122 1.00 74.94 236 HIS A C 1
ATOM 1814 O O . HIS A 1 236 ? 0.931 2.956 -20.426 1.00 74.94 236 HIS A O 1
ATOM 1820 N N . ARG A 1 237 ? 2.449 1.655 -21.425 1.00 78.88 237 ARG A N 1
ATOM 1821 C CA . ARG A 1 237 ? 1.731 0.394 -21.151 1.00 78.88 237 ARG A CA 1
ATOM 1822 C C . ARG A 1 237 ? 1.642 0.108 -19.658 1.00 78.88 237 ARG A C 1
ATOM 1824 O O . ARG A 1 237 ? 0.575 -0.241 -19.160 1.00 78.88 237 ARG A O 1
ATOM 1831 N N . TYR A 1 238 ? 2.754 0.284 -18.953 1.00 78.75 238 TYR A N 1
ATOM 1832 C CA . TYR A 1 238 ? 2.812 0.088 -17.512 1.00 78.75 238 TYR A CA 1
ATOM 1833 C C . TYR A 1 238 ? 2.014 1.158 -16.762 1.00 78.75 238 TYR A C 1
ATOM 1835 O O . TYR A 1 238 ? 1.280 0.831 -15.834 1.00 78.75 238 TYR A O 1
ATOM 1843 N N . TYR A 1 239 ? 2.087 2.415 -17.209 1.00 83.69 239 TYR A N 1
ATOM 1844 C CA . TYR A 1 239 ? 1.297 3.511 -16.652 1.00 83.69 239 TYR A CA 1
ATOM 1845 C C . TYR A 1 239 ? -0.205 3.200 -16.644 1.00 83.69 239 TYR A C 1
ATOM 1847 O O . TYR A 1 239 ? -0.837 3.237 -15.589 1.00 83.69 239 TYR A O 1
ATOM 1855 N N . TYR A 1 240 ? -0.779 2.819 -17.793 1.00 84.12 240 TYR A N 1
ATOM 1856 C CA . TYR A 1 240 ? -2.202 2.468 -17.866 1.00 84.12 240 TYR A CA 1
ATOM 1857 C C . TYR A 1 240 ? -2.548 1.244 -17.022 1.00 84.12 240 TYR A C 1
ATOM 1859 O O . TYR A 1 240 ? -3.628 1.188 -16.435 1.00 84.12 240 TYR A O 1
ATOM 1867 N N . TYR A 1 241 ? -1.632 0.281 -16.925 1.00 84.00 241 TYR A N 1
ATOM 1868 C CA . TYR A 1 241 ? -1.812 -0.880 -16.066 1.00 84.00 241 TYR A CA 1
ATOM 1869 C C . TYR A 1 241 ? -1.914 -0.484 -14.584 1.00 84.00 241 TYR A C 1
ATOM 1871 O O . TYR A 1 241 ? -2.869 -0.870 -13.906 1.00 84.00 241 TYR A O 1
ATOM 1879 N N . VAL A 1 242 ? -0.986 0.346 -14.095 1.00 88.75 242 VAL A N 1
ATOM 1880 C CA . VAL A 1 242 ? -1.019 0.892 -12.728 1.00 88.75 242 VAL A CA 1
ATOM 1881 C C . VAL A 1 242 ? -2.260 1.752 -12.515 1.00 88.75 242 VAL A C 1
ATOM 1883 O O . VAL A 1 242 ? -2.890 1.639 -11.470 1.00 88.75 242 VAL A O 1
ATOM 1886 N N . LEU A 1 243 ? -2.657 2.565 -13.498 1.00 90.44 243 LEU A N 1
ATOM 1887 C CA . LEU A 1 243 ? -3.843 3.417 -13.410 1.00 90.44 243 LEU A CA 1
ATOM 1888 C C . LEU A 1 243 ? -5.130 2.595 -13.253 1.00 90.44 243 LEU A C 1
ATOM 1890 O O . LEU A 1 243 ? -5.935 2.885 -12.369 1.00 90.44 243 LEU A O 1
ATOM 1894 N N . VAL A 1 244 ? -5.325 1.553 -14.067 1.00 89.94 244 VAL A N 1
ATOM 1895 C CA . VAL A 1 244 ? -6.492 0.656 -13.958 1.00 89.94 244 VAL A CA 1
ATOM 1896 C C . VAL A 1 244 ? -6.527 -0.008 -12.586 1.00 89.94 244 VAL A C 1
ATOM 1898 O O . VAL A 1 244 ? -7.575 -0.050 -11.938 1.00 89.94 244 VAL A O 1
ATOM 1901 N N . LEU A 1 245 ? -5.377 -0.488 -12.116 1.00 91.00 245 LEU A N 1
ATOM 1902 C CA . LEU A 1 245 ? -5.278 -1.138 -10.820 1.00 91.00 245 LEU A CA 1
ATOM 1903 C C . LEU A 1 245 ? -5.513 -0.158 -9.661 1.00 91.00 245 LEU A C 1
ATOM 1905 O O . LEU A 1 245 ? -6.204 -0.494 -8.705 1.00 91.00 245 LEU A O 1
ATOM 1909 N N . PHE A 1 246 ? -5.009 1.070 -9.770 1.00 93.88 246 PHE A N 1
ATOM 1910 C CA . PHE A 1 246 ? -5.265 2.152 -8.826 1.00 93.88 246 PHE A CA 1
ATOM 1911 C C . PHE A 1 246 ? -6.765 2.453 -8.726 1.00 93.88 246 PHE A C 1
ATOM 1913 O O . PHE A 1 246 ? -7.311 2.482 -7.623 1.00 93.88 246 PHE A O 1
ATOM 1920 N N . VAL A 1 247 ? -7.459 2.600 -9.859 1.00 92.88 247 VAL A N 1
ATOM 1921 C CA . VAL A 1 247 ? -8.915 2.822 -9.890 1.00 92.88 247 VAL A CA 1
ATOM 1922 C C . VAL A 1 247 ? -9.666 1.651 -9.254 1.00 92.88 247 VAL A C 1
ATOM 1924 O O . VAL A 1 247 ? -10.597 1.872 -8.478 1.00 92.88 247 VAL A O 1
ATOM 1927 N N . LEU A 1 248 ? -9.243 0.413 -9.523 1.00 94.19 248 LEU A N 1
ATOM 1928 C CA . LEU A 1 248 ? -9.810 -0.782 -8.896 1.00 94.19 248 LEU A CA 1
ATOM 1929 C C . LEU A 1 248 ? -9.605 -0.754 -7.375 1.00 94.19 248 LEU A C 1
ATOM 1931 O O . LEU A 1 248 ? -10.564 -0.939 -6.629 1.00 94.19 248 LEU A O 1
ATOM 1935 N N . CYS A 1 249 ? -8.393 -0.464 -6.901 1.00 93.94 249 CYS A N 1
ATOM 1936 C CA . CYS A 1 249 ? -8.077 -0.333 -5.479 1.00 93.94 249 CYS A CA 1
ATOM 1937 C C . CYS A 1 249 ? -8.918 0.759 -4.803 1.00 93.94 249 CYS A C 1
ATOM 1939 O O . CYS A 1 249 ? -9.473 0.524 -3.729 1.00 93.94 249 CYS A O 1
ATOM 1941 N N . VAL A 1 250 ? -9.075 1.921 -5.441 1.00 92.12 250 VAL A N 1
ATOM 1942 C CA . VAL A 1 250 ? -9.946 3.006 -4.967 1.00 92.12 250 VAL A CA 1
ATOM 1943 C C . VAL A 1 250 ? -11.396 2.535 -4.869 1.00 92.12 250 VAL A C 1
ATOM 1945 O O . VAL A 1 250 ? -12.033 2.753 -3.841 1.00 92.12 250 VAL A O 1
ATOM 1948 N N . ALA A 1 251 ? -11.917 1.856 -5.894 1.00 91.69 251 ALA A N 1
ATOM 1949 C CA . ALA A 1 251 ? -13.287 1.347 -5.904 1.00 91.69 251 ALA A CA 1
ATOM 1950 C C . ALA A 1 251 ? -13.520 0.287 -4.815 1.00 91.69 251 ALA A C 1
ATOM 1952 O O . ALA A 1 251 ? -14.511 0.353 -4.088 1.00 91.69 251 ALA A O 1
ATOM 1953 N N . VAL A 1 252 ? -12.590 -0.656 -4.645 1.00 94.69 252 VAL A N 1
ATOM 1954 C CA . VAL A 1 252 ? -12.656 -1.678 -3.589 1.00 94.69 252 VAL A CA 1
ATOM 1955 C C . VAL A 1 252 ? -12.610 -1.028 -2.209 1.00 94.69 252 VAL A C 1
ATOM 1957 O O . VAL A 1 252 ? -13.452 -1.327 -1.362 1.00 94.69 252 VAL A O 1
ATOM 1960 N N . MET A 1 253 ? -11.686 -0.092 -1.983 1.00 93.25 253 MET A N 1
ATOM 1961 C CA . MET A 1 253 ? -11.591 0.633 -0.715 1.00 93.25 253 MET A CA 1
ATOM 1962 C C . MET A 1 253 ? -12.856 1.459 -0.447 1.00 93.25 253 MET A C 1
ATOM 1964 O O . MET A 1 253 ? -13.351 1.486 0.679 1.00 93.25 253 MET A O 1
ATOM 1968 N N . TRP A 1 254 ? -13.437 2.072 -1.482 1.00 90.25 254 TRP A N 1
ATOM 1969 C CA . TRP A 1 254 ? -14.702 2.797 -1.382 1.00 90.25 254 TRP A CA 1
ATOM 1970 C C . TRP A 1 254 ? -15.836 1.890 -0.898 1.00 90.25 254 TRP A C 1
ATOM 1972 O O . TRP A 1 254 ? -16.571 2.264 0.018 1.00 90.25 254 TRP A O 1
ATOM 1982 N N . VAL A 1 255 ? -15.955 0.683 -1.461 1.00 92.06 255 VAL A N 1
ATOM 1983 C CA . VAL A 1 255 ? -16.950 -0.314 -1.034 1.00 92.06 255 VAL A CA 1
ATOM 1984 C C . VAL A 1 255 ? -16.707 -0.743 0.415 1.00 92.06 255 VAL A C 1
ATOM 1986 O O . VAL A 1 255 ? -17.648 -0.737 1.208 1.00 92.06 255 VAL A O 1
ATOM 1989 N N . ILE A 1 256 ? -15.462 -1.051 0.795 1.00 92.50 256 ILE A N 1
ATOM 1990 C CA . ILE A 1 256 ? -15.105 -1.476 2.162 1.00 92.50 256 ILE A CA 1
ATOM 1991 C C . ILE A 1 256 ? -15.482 -0.399 3.186 1.00 92.50 256 ILE A C 1
ATOM 1993 O O . ILE A 1 256 ? -16.122 -0.700 4.196 1.00 92.50 256 ILE A O 1
ATOM 1997 N N . VAL A 1 257 ? -15.142 0.858 2.910 1.00 89.62 257 VAL A N 1
ATOM 1998 C CA . VAL A 1 257 ? -15.405 1.994 3.801 1.00 89.62 257 VAL A CA 1
ATOM 1999 C C . VAL A 1 257 ? -16.901 2.280 3.968 1.00 89.62 257 VAL A C 1
ATOM 2001 O O . VAL A 1 257 ? -17.343 2.589 5.074 1.00 89.62 257 VAL A O 1
ATOM 2004 N N . HIS A 1 258 ? -17.695 2.179 2.898 1.00 86.56 258 HIS A N 1
ATOM 2005 C CA . HIS A 1 258 ? -19.134 2.478 2.949 1.00 86.56 258 HIS A CA 1
ATOM 2006 C C . HIS A 1 258 ? -19.993 1.291 3.413 1.00 86.56 258 HIS A C 1
ATOM 2008 O O . HIS A 1 258 ? -21.179 1.457 3.713 1.00 86.56 258 HIS A O 1
ATOM 2014 N N . SER A 1 259 ? -19.402 0.101 3.506 1.00 91.44 259 SER A N 1
ATOM 2015 C CA . SER A 1 259 ? -20.033 -1.095 4.063 1.00 91.44 259 SER A CA 1
ATOM 2016 C C . SER A 1 259 ? -20.266 -0.972 5.588 1.00 91.44 259 SER A C 1
ATOM 2018 O O . SER A 1 259 ? -19.686 -0.098 6.246 1.00 91.44 259 SER A O 1
ATOM 2020 N N . PRO A 1 260 ? -21.085 -1.847 6.211 1.00 89.31 260 PRO A N 1
ATOM 2021 C CA . PRO A 1 260 ? -21.236 -1.882 7.672 1.00 89.31 260 PRO A CA 1
ATOM 2022 C C . PRO A 1 260 ? -19.907 -2.061 8.423 1.00 89.31 260 PRO A C 1
ATOM 2024 O O . PRO A 1 260 ? -19.785 -1.587 9.551 1.00 89.31 260 PRO A O 1
ATOM 2027 N N . PHE A 1 261 ? -18.897 -2.674 7.794 1.00 92.38 261 PHE A N 1
ATOM 2028 C CA . PHE A 1 261 ? -17.562 -2.822 8.369 1.00 92.38 261 PHE A CA 1
ATOM 2029 C C . PHE A 1 261 ? -16.896 -1.464 8.632 1.00 92.38 261 PHE A C 1
ATOM 2031 O O . PHE A 1 261 ? -16.436 -1.217 9.744 1.00 92.38 261 PHE A O 1
ATOM 2038 N N . GLY A 1 262 ? -16.909 -0.546 7.661 1.00 90.00 262 GLY A N 1
ATOM 2039 C CA . GLY A 1 262 ? -16.321 0.786 7.836 1.00 90.00 262 GLY A CA 1
ATOM 2040 C C . GLY A 1 262 ? -17.037 1.620 8.903 1.00 90.00 262 GLY A C 1
ATOM 2041 O O . GLY A 1 262 ? -16.386 2.316 9.682 1.00 90.00 262 GLY A O 1
ATOM 2042 N N . LYS A 1 263 ? -18.365 1.488 9.019 1.00 89.56 263 LYS A N 1
ATOM 2043 C CA . LYS A 1 263 ? -19.144 2.130 10.095 1.00 89.56 263 LYS A CA 1
ATOM 2044 C C . LYS A 1 263 ? -18.795 1.565 11.474 1.00 89.56 263 LYS A C 1
ATOM 2046 O O . LYS A 1 263 ? -18.697 2.326 12.433 1.00 89.56 263 LYS A O 1
ATOM 2051 N N . ALA A 1 264 ? -18.565 0.254 11.573 1.00 91.38 264 ALA A N 1
ATOM 2052 C CA . ALA A 1 264 ? -18.104 -0.372 12.809 1.00 91.38 264 ALA A CA 1
ATOM 2053 C C . ALA A 1 264 ? -16.707 0.128 13.212 1.00 91.38 264 ALA A C 1
ATOM 2055 O O . ALA A 1 264 ? -16.491 0.435 14.381 1.00 91.38 264 ALA A O 1
ATOM 2056 N N . LEU A 1 265 ? -15.781 0.292 12.258 1.00 91.50 265 LEU A N 1
ATOM 2057 C CA . LEU A 1 265 ? -14.461 0.876 12.529 1.00 91.50 265 LEU A CA 1
ATOM 2058 C C . LEU A 1 265 ? -14.555 2.310 13.064 1.00 91.50 265 LEU A C 1
ATOM 2060 O O . LEU A 1 265 ? -13.877 2.638 14.034 1.00 91.50 265 LEU A O 1
ATOM 2064 N N . GLN A 1 266 ? -15.436 3.135 12.495 1.00 89.38 266 GLN A N 1
ATOM 2065 C CA . GLN A 1 266 ? -15.663 4.503 12.975 1.00 89.38 266 GLN A CA 1
ATOM 2066 C C . GLN A 1 266 ? -16.223 4.521 14.399 1.00 89.38 266 GLN A C 1
ATOM 2068 O O . GLN A 1 266 ? -15.732 5.268 15.239 1.00 89.38 266 GLN A O 1
ATOM 2073 N N . ALA A 1 267 ? -17.183 3.644 14.706 1.00 89.69 267 ALA A N 1
ATOM 2074 C CA . ALA A 1 267 ? -17.699 3.509 16.066 1.00 89.69 267 ALA A CA 1
ATOM 2075 C C . ALA A 1 267 ? -16.591 3.115 17.064 1.00 89.69 267 ALA A C 1
ATOM 2077 O O . ALA A 1 267 ? -16.537 3.655 18.169 1.00 89.69 267 ALA A O 1
ATOM 2078 N N . ILE A 1 268 ? -15.675 2.226 16.655 1.00 90.44 268 ILE A N 1
ATOM 2079 C CA . ILE A 1 268 ? -14.491 1.845 17.442 1.00 90.44 268 ILE A CA 1
ATOM 2080 C C . ILE A 1 268 ? -13.548 3.042 17.642 1.00 90.44 268 ILE A C 1
ATOM 2082 O O . ILE A 1 268 ? -12.989 3.195 18.729 1.00 90.44 268 ILE A O 1
ATOM 2086 N N . ARG A 1 269 ? -13.357 3.880 16.614 1.00 89.06 269 ARG A N 1
ATOM 2087 C CA . ARG A 1 269 ? -12.522 5.089 16.677 1.00 89.06 269 ARG A CA 1
ATOM 2088 C C . ARG A 1 269 ? -13.100 6.138 17.631 1.00 89.06 269 ARG A C 1
ATOM 2090 O O . ARG A 1 269 ? -12.330 6.746 18.371 1.00 89.06 269 ARG A O 1
ATOM 2097 N N . ASP A 1 270 ? -14.416 6.342 17.617 1.00 89.12 270 ASP A N 1
ATOM 2098 C CA . ASP A 1 270 ? -15.088 7.347 18.449 1.00 89.12 270 ASP A CA 1
ATOM 2099 C C . ASP A 1 270 ? -15.078 6.959 19.930 1.00 89.12 270 ASP A C 1
ATOM 2101 O O . ASP A 1 270 ? -14.719 7.765 20.792 1.00 89.12 270 ASP A O 1
ATOM 2105 N N . ASN A 1 271 ? -15.488 5.727 20.248 1.00 89.88 271 ASN A N 1
ATOM 2106 C CA . ASN A 1 271 ? -15.427 5.201 21.606 1.00 89.88 271 ASN A CA 1
ATOM 2107 C C . ASN A 1 271 ? -15.486 3.667 21.609 1.00 89.88 271 ASN A C 1
ATOM 2109 O O . ASN A 1 271 ? -16.553 3.066 21.474 1.00 89.88 271 ASN A O 1
ATOM 2113 N N . GLU A 1 272 ? -14.328 3.049 21.838 1.00 89.62 272 GLU A N 1
ATOM 2114 C CA . GLU A 1 272 ? -14.153 1.597 21.897 1.00 89.62 272 GLU A CA 1
ATOM 2115 C C . GLU A 1 272 ? -15.101 0.925 22.900 1.00 89.62 272 GLU A C 1
ATOM 2117 O O . GLU A 1 272 ? -15.818 -0.004 22.538 1.00 89.62 272 GLU A O 1
ATOM 2122 N N . THR A 1 273 ? -15.190 1.450 24.124 1.00 89.69 273 THR A N 1
ATOM 2123 C CA . THR A 1 273 ? -16.019 0.877 25.194 1.00 89.69 273 THR A CA 1
ATOM 2124 C C . THR A 1 273 ? -17.503 0.886 24.822 1.00 89.69 273 THR A C 1
ATOM 2126 O O . THR A 1 273 ? -18.222 -0.082 25.058 1.00 89.69 273 THR A O 1
ATOM 2129 N N . ARG A 1 274 ? -17.984 1.959 24.182 1.00 89.94 274 ARG A N 1
ATOM 2130 C CA . ARG A 1 274 ? -19.375 2.030 23.701 1.00 89.94 274 ARG A CA 1
ATOM 2131 C C . ARG A 1 274 ? -19.634 1.075 22.542 1.00 89.94 274 ARG A C 1
ATOM 2133 O O . ARG A 1 274 ? -20.719 0.504 22.482 1.00 89.94 274 ARG A O 1
ATOM 2140 N N . ALA A 1 275 ? -18.674 0.905 21.636 1.00 90.25 275 ALA A N 1
ATOM 2141 C CA . ALA A 1 275 ? -18.798 -0.045 20.534 1.00 90.25 275 ALA A CA 1
ATOM 2142 C C . ALA A 1 275 ? -18.899 -1.492 21.051 1.00 90.25 275 ALA A C 1
ATOM 2144 O O . ALA A 1 275 ? -19.725 -2.262 20.555 1.00 90.25 275 ALA A O 1
ATOM 2145 N N . GLU A 1 276 ? -18.137 -1.838 22.092 1.00 90.62 276 GLU A N 1
ATOM 2146 C CA . GLU A 1 276 ? -18.206 -3.151 22.748 1.00 90.62 276 GLU A CA 1
ATOM 2147 C C . GLU A 1 276 ? -19.575 -3.420 23.377 1.00 90.62 276 GLU A C 1
ATOM 2149 O O . GLU A 1 276 ? -20.124 -4.506 23.189 1.00 90.62 276 GLU A O 1
ATOM 2154 N N . PHE A 1 277 ? -20.185 -2.428 24.037 1.00 91.31 277 PHE A N 1
ATOM 2155 C CA . PHE A 1 277 ? -21.532 -2.573 24.608 1.00 91.31 277 PHE A CA 1
ATOM 2156 C C . PHE A 1 277 ? -22.629 -2.800 23.558 1.00 91.31 277 PHE A C 1
ATOM 2158 O O . PHE A 1 277 ? -23.654 -3.403 23.862 1.00 91.31 277 PHE A O 1
ATOM 2165 N N . VAL A 1 278 ? -22.416 -2.356 22.318 1.00 90.56 278 VAL A N 1
ATOM 2166 C CA . VAL A 1 278 ? -23.320 -2.607 21.179 1.00 90.56 278 VAL A CA 1
ATOM 2167 C C . VAL A 1 278 ? -23.052 -3.985 20.537 1.00 90.56 278 VAL A C 1
ATOM 2169 O O . VAL A 1 278 ? -23.736 -4.385 19.599 1.00 90.56 278 VAL A O 1
ATOM 2172 N N . GLY A 1 279 ? -22.082 -4.749 21.056 1.00 89.12 279 GLY A N 1
ATOM 2173 C CA . GLY A 1 279 ? -21.735 -6.096 20.597 1.00 89.12 279 GLY A CA 1
ATOM 2174 C C . GLY A 1 279 ? -20.666 -6.138 19.500 1.00 89.12 279 GLY A C 1
ATOM 2175 O O . GLY A 1 279 ? -20.434 -7.195 18.906 1.00 89.12 279 GLY A O 1
ATOM 2176 N N . VAL A 1 280 ? -19.992 -5.019 19.208 1.00 91.12 280 VAL A N 1
ATOM 2177 C CA . VAL A 1 280 ? -18.905 -4.980 18.219 1.00 91.12 280 VAL A CA 1
ATOM 2178 C C . VAL A 1 280 ? -17.644 -5.600 18.816 1.00 91.12 280 VAL A C 1
ATOM 2180 O O . VAL A 1 280 ? -17.080 -5.105 19.786 1.00 91.12 280 VAL A O 1
ATOM 2183 N N . GLN A 1 281 ? -17.150 -6.674 18.200 1.00 91.81 281 GLN A N 1
ATOM 2184 C CA . GLN A 1 281 ? -15.911 -7.335 18.617 1.00 91.81 281 GLN A CA 1
ATOM 2185 C C . GLN A 1 281 ? -14.676 -6.570 18.121 1.00 91.81 281 GLN A C 1
ATOM 2187 O O . GLN A 1 281 ? -14.090 -6.925 17.094 1.00 91.81 281 GLN A O 1
ATOM 2192 N N . VAL A 1 282 ? -14.270 -5.535 18.856 1.00 90.56 282 VAL A N 1
ATOM 2193 C CA . VAL A 1 282 ? -13.206 -4.578 18.491 1.00 90.56 282 VAL A CA 1
ATOM 2194 C C . VAL A 1 282 ? -11.952 -5.254 17.932 1.00 90.56 282 VAL A C 1
ATOM 2196 O O . VAL A 1 282 ? -11.465 -4.889 16.860 1.00 90.56 282 VAL A O 1
ATOM 2199 N N . TRP A 1 283 ? -11.476 -6.287 18.629 1.00 90.31 283 TRP A N 1
ATOM 2200 C CA . TRP A 1 283 ? -10.321 -7.095 18.245 1.00 90.31 283 TRP A CA 1
ATOM 2201 C C . TRP A 1 283 ? -10.399 -7.612 16.800 1.00 90.31 283 TRP A C 1
ATOM 2203 O O . TRP A 1 283 ? -9.468 -7.422 16.017 1.00 90.31 283 TRP A O 1
ATOM 2213 N N . ARG A 1 284 ? -11.521 -8.236 16.417 1.00 92.75 284 ARG A N 1
ATOM 2214 C CA . ARG A 1 284 ? -11.679 -8.848 15.087 1.00 92.75 284 ARG A CA 1
ATOM 2215 C C . ARG A 1 284 ? -11.758 -7.791 13.994 1.00 92.75 284 ARG A C 1
ATOM 2217 O O . ARG A 1 284 ? -11.128 -7.946 12.953 1.00 92.75 284 ARG A O 1
ATOM 2224 N N . TYR A 1 285 ? -12.487 -6.705 14.241 1.00 93.75 285 TYR A N 1
ATOM 2225 C CA . TYR A 1 285 ? -12.633 -5.620 13.270 1.00 93.75 285 TYR A CA 1
ATOM 2226 C C . TYR A 1 285 ? -11.303 -4.914 12.998 1.00 93.75 285 TYR A C 1
ATOM 2228 O O . TYR A 1 285 ? -10.942 -4.708 11.840 1.00 93.75 285 TYR A O 1
ATOM 2236 N N . ARG A 1 286 ? -10.529 -4.612 14.045 1.00 93.00 286 ARG A N 1
ATOM 2237 C CA . ARG A 1 286 ? -9.186 -4.038 13.897 1.00 93.00 286 ARG A CA 1
ATOM 2238 C C . ARG A 1 286 ? -8.215 -5.007 13.217 1.00 93.00 286 ARG A C 1
ATOM 2240 O O . ARG A 1 286 ? -7.413 -4.571 12.399 1.00 93.00 286 ARG A O 1
ATOM 2247 N N . TRP A 1 287 ? -8.307 -6.307 13.505 1.00 94.75 287 TRP A N 1
ATOM 2248 C CA . TRP A 1 287 ? -7.479 -7.326 12.853 1.00 94.75 287 TRP A CA 1
ATOM 2249 C C . TRP A 1 287 ? -7.736 -7.403 11.348 1.00 94.75 287 TRP A C 1
ATOM 2251 O O . TRP A 1 287 ? -6.795 -7.363 10.558 1.00 94.75 287 TRP A O 1
ATOM 2261 N N . VAL A 1 288 ? -9.008 -7.416 10.944 1.00 95.62 288 VAL A N 1
ATOM 2262 C CA . VAL A 1 288 ? -9.394 -7.391 9.528 1.00 95.62 288 VAL A CA 1
ATOM 2263 C C . VAL A 1 288 ? -8.973 -6.077 8.864 1.00 95.62 288 VAL A C 1
ATOM 2265 O O . VAL A 1 288 ? -8.436 -6.106 7.760 1.00 95.62 288 VAL A O 1
ATOM 2268 N N . ALA A 1 289 ? -9.135 -4.929 9.533 1.00 94.50 289 ALA A N 1
ATOM 2269 C CA . ALA A 1 289 ? -8.683 -3.639 9.002 1.00 94.50 289 ALA A CA 1
ATOM 2270 C C . ALA A 1 289 ? -7.165 -3.624 8.763 1.00 94.50 289 ALA A C 1
ATOM 2272 O O . ALA A 1 289 ? -6.692 -3.116 7.747 1.00 94.50 289 ALA A O 1
ATOM 2273 N N . PHE A 1 290 ? -6.407 -4.234 9.673 1.00 94.69 290 PHE A N 1
ATOM 2274 C CA . PHE A 1 290 ? -4.960 -4.356 9.570 1.00 94.69 290 PHE A CA 1
ATOM 2275 C C . PHE A 1 290 ? -4.525 -5.279 8.428 1.00 94.69 290 PHE A C 1
ATOM 2277 O O . PHE A 1 290 ? -3.607 -4.940 7.682 1.00 94.69 290 PHE A O 1
ATOM 2284 N N . LEU A 1 291 ? -5.224 -6.401 8.246 1.00 95.81 291 LEU A N 1
ATOM 2285 C CA . LEU A 1 291 ? -5.010 -7.326 7.134 1.00 95.81 291 LEU A CA 1
ATOM 2286 C C . LEU A 1 291 ? -5.274 -6.651 5.782 1.00 95.81 291 LEU A C 1
ATOM 2288 O O . LEU A 1 291 ? -4.445 -6.755 4.880 1.00 95.81 291 LEU A O 1
ATOM 2292 N N . ILE A 1 292 ? -6.387 -5.918 5.654 1.00 95.88 292 ILE A N 1
ATOM 2293 C CA . ILE A 1 292 ? -6.721 -5.173 4.430 1.00 95.88 292 ILE A CA 1
ATOM 2294 C C . ILE A 1 292 ? -5.646 -4.117 4.151 1.00 95.88 292 ILE A C 1
ATOM 2296 O O . ILE A 1 292 ? -5.143 -4.045 3.033 1.00 95.88 292 ILE A O 1
ATOM 2300 N N . SER A 1 293 ? -5.240 -3.345 5.163 1.00 95.44 293 SER A N 1
ATOM 2301 C CA . SER A 1 293 ? -4.196 -2.325 5.013 1.00 95.44 293 SER A CA 1
ATOM 2302 C C . SER A 1 293 ? -2.872 -2.917 4.519 1.00 95.44 293 SER A C 1
ATOM 2304 O O . SER A 1 293 ? -2.334 -2.473 3.506 1.00 95.44 293 SER A O 1
ATOM 2306 N N . GLY A 1 294 ? -2.379 -3.979 5.168 1.00 93.94 294 GLY A N 1
ATOM 2307 C CA . GLY A 1 294 ? -1.144 -4.658 4.762 1.00 93.94 294 GLY A CA 1
ATOM 2308 C C . GLY A 1 294 ? -1.229 -5.308 3.375 1.00 93.94 294 GLY A C 1
ATOM 2309 O O . GLY A 1 294 ? -0.242 -5.319 2.636 1.00 93.94 294 GLY A O 1
ATOM 2310 N N . GLY A 1 295 ? -2.412 -5.783 2.977 1.00 95.88 295 GLY A N 1
ATOM 2311 C CA . GLY A 1 295 ? -2.681 -6.261 1.620 1.00 95.88 295 GLY A CA 1
ATOM 2312 C C . GLY A 1 295 ? -2.526 -5.158 0.569 1.00 95.88 295 GLY A C 1
ATOM 2313 O O . GLY A 1 295 ? -1.790 -5.335 -0.399 1.00 95.88 295 GLY A O 1
ATOM 2314 N N . PHE A 1 296 ? -3.148 -3.993 0.785 1.00 95.75 296 PHE A N 1
ATOM 2315 C CA . PHE A 1 296 ? -3.037 -2.836 -0.118 1.00 95.75 296 PHE A CA 1
ATOM 2316 C C . PHE A 1 296 ? -1.605 -2.297 -0.197 1.00 95.75 296 PHE A C 1
ATOM 2318 O O . PHE A 1 296 ? -1.108 -1.998 -1.281 1.00 95.75 296 PHE A O 1
ATOM 2325 N N . THR A 1 297 ? -0.909 -2.210 0.936 1.00 95.25 297 THR A N 1
ATOM 2326 C CA . THR A 1 297 ? 0.485 -1.759 0.961 1.00 95.25 297 THR A CA 1
ATOM 2327 C C . THR A 1 297 ? 1.435 -2.761 0.298 1.00 95.25 297 THR A C 1
ATOM 2329 O O . THR A 1 297 ? 2.357 -2.351 -0.401 1.00 95.25 297 THR A O 1
ATOM 2332 N N . GLY A 1 298 ? 1.211 -4.068 0.451 1.00 94.31 298 GLY A N 1
ATOM 2333 C CA . GLY A 1 298 ? 2.004 -5.078 -0.257 1.00 94.31 298 GLY A CA 1
ATOM 2334 C C . GLY A 1 298 ? 1.725 -5.136 -1.757 1.00 94.31 298 GLY A C 1
ATOM 2335 O O . GLY A 1 298 ? 2.656 -5.318 -2.537 1.00 94.31 298 GLY A O 1
ATOM 2336 N N . LEU A 1 299 ? 0.479 -4.893 -2.178 1.00 95.19 299 LEU A N 1
ATOM 2337 C CA . LEU A 1 299 ? 0.134 -4.689 -3.588 1.00 95.19 299 LEU A CA 1
ATOM 2338 C C . LEU A 1 299 ? 0.901 -3.500 -4.178 1.00 95.19 299 LEU A C 1
ATOM 2340 O O . LEU A 1 299 ? 1.472 -3.618 -5.258 1.00 95.19 299 LEU A O 1
ATOM 2344 N N . ALA A 1 300 ? 0.971 -2.382 -3.450 1.00 94.88 300 ALA A N 1
ATOM 2345 C CA . ALA A 1 300 ? 1.778 -1.235 -3.854 1.00 94.88 300 ALA A CA 1
ATOM 2346 C C . ALA A 1 300 ? 3.267 -1.611 -3.985 1.00 94.88 300 ALA A C 1
ATOM 2348 O O . ALA A 1 300 ? 3.894 -1.298 -4.994 1.00 94.88 300 ALA A O 1
ATOM 2349 N N . GLY A 1 301 ? 3.808 -2.368 -3.026 1.00 91.06 301 GLY A N 1
ATOM 2350 C CA . GLY A 1 301 ? 5.172 -2.896 -3.092 1.00 91.06 301 GLY A CA 1
ATOM 2351 C C . GLY A 1 301 ? 5.431 -3.765 -4.325 1.00 91.06 301 GLY A C 1
ATOM 2352 O O . GLY A 1 301 ? 6.441 -3.589 -5.003 1.00 91.06 301 GLY A O 1
ATOM 2353 N N . ALA A 1 302 ? 4.494 -4.645 -4.681 1.00 89.62 302 ALA A N 1
ATOM 2354 C CA . ALA A 1 302 ? 4.601 -5.493 -5.869 1.00 89.62 302 ALA A CA 1
ATOM 2355 C C . ALA A 1 302 ? 4.639 -4.686 -7.182 1.00 89.62 302 ALA A C 1
ATOM 2357 O O . ALA A 1 302 ? 5.364 -5.049 -8.106 1.00 89.62 302 ALA A O 1
ATOM 2358 N N . LEU A 1 303 ? 3.901 -3.573 -7.258 1.00 88.38 303 LEU A N 1
ATOM 2359 C CA . LEU A 1 303 ? 3.906 -2.652 -8.407 1.00 88.38 303 LEU A CA 1
ATOM 2360 C C . LEU A 1 303 ? 5.112 -1.714 -8.424 1.00 88.38 303 LEU A C 1
ATOM 2362 O O . LEU A 1 303 ? 5.467 -1.162 -9.464 1.00 88.38 303 LEU A O 1
ATOM 2366 N N . TRP A 1 304 ? 5.737 -1.486 -7.278 1.00 89.00 304 TRP A N 1
ATOM 2367 C CA . TRP A 1 304 ? 6.907 -0.627 -7.193 1.00 89.00 304 TRP A CA 1
ATOM 2368 C C . TRP A 1 304 ? 8.149 -1.300 -7.787 1.00 89.00 304 TRP A C 1
ATOM 2370 O O . TRP A 1 304 ? 8.960 -0.651 -8.445 1.00 89.00 304 TRP A O 1
ATOM 2380 N N . VAL A 1 305 ? 8.275 -2.618 -7.625 1.00 83.50 305 VAL A N 1
ATOM 2381 C CA . VAL A 1 305 ? 9.459 -3.374 -8.058 1.00 83.50 305 VAL A CA 1
ATOM 2382 C C . VAL A 1 305 ? 9.730 -3.290 -9.563 1.00 83.50 305 VAL A C 1
ATOM 2384 O O . VAL A 1 305 ? 10.865 -2.978 -9.917 1.00 83.50 305 VAL A O 1
ATOM 2387 N N . PRO A 1 306 ? 8.755 -3.490 -10.471 1.00 77.44 306 PRO A N 1
ATOM 2388 C CA . PRO A 1 306 ? 8.996 -3.324 -11.905 1.00 77.44 306 PRO A CA 1
ATOM 2389 C C . PRO A 1 306 ? 9.391 -1.903 -12.324 1.00 77.44 306 PRO A C 1
ATOM 2391 O O . PRO A 1 306 ? 10.093 -1.742 -13.322 1.00 77.44 306 PRO A O 1
ATOM 2394 N N . LEU A 1 307 ? 8.949 -0.879 -11.578 1.00 74.44 307 LEU A N 1
ATOM 2395 C CA . LEU A 1 307 ? 9.333 0.517 -11.816 1.00 74.44 307 LEU A CA 1
ATOM 2396 C C . LEU A 1 307 ? 10.788 0.770 -11.411 1.00 74.44 307 LEU A C 1
ATOM 2398 O O . LEU A 1 307 ? 11.498 1.502 -12.101 1.00 74.44 307 LEU A O 1
ATOM 2402 N N . ASN A 1 308 ? 11.225 0.172 -10.300 1.00 76.12 308 ASN A N 1
ATOM 2403 C CA . ASN A 1 308 ? 12.567 0.360 -9.751 1.00 76.12 308 ASN A CA 1
ATOM 2404 C C . ASN A 1 308 ? 13.610 -0.588 -10.377 1.00 76.12 308 ASN A C 1
ATOM 2406 O O . ASN A 1 308 ? 14.786 -0.248 -10.472 1.00 76.12 308 ASN A O 1
ATOM 2410 N N . GLY A 1 309 ? 13.199 -1.781 -10.816 1.00 68.69 309 GLY A N 1
ATOM 2411 C CA . GLY A 1 309 ? 14.067 -2.833 -11.368 1.00 68.69 309 GLY A CA 1
ATOM 2412 C C . GLY A 1 309 ? 14.992 -3.507 -10.343 1.00 68.69 309 GLY A C 1
ATOM 2413 O O . GLY A 1 309 ? 15.757 -4.413 -10.683 1.00 68.69 309 GLY A O 1
ATOM 2414 N N . LEU A 1 310 ? 14.934 -3.075 -9.083 1.00 71.69 310 LEU A N 1
ATOM 2415 C CA . LEU A 1 310 ? 15.715 -3.592 -7.968 1.00 71.69 310 LEU A CA 1
ATOM 2416 C C . LEU A 1 310 ? 14.904 -3.507 -6.674 1.00 71.69 310 LEU A C 1
ATOM 2418 O O . LEU A 1 310 ? 14.030 -2.658 -6.516 1.00 71.69 310 LEU A O 1
ATOM 2422 N N . THR A 1 311 ? 15.178 -4.408 -5.743 1.00 79.19 311 THR A N 1
ATOM 2423 C CA . THR A 1 311 ? 14.544 -4.449 -4.426 1.00 79.19 311 THR A CA 1
ATOM 2424 C C . THR A 1 311 ? 15.628 -4.556 -3.370 1.00 79.19 311 THR A C 1
ATOM 2426 O O . THR A 1 311 ? 16.262 -5.604 -3.243 1.00 79.19 311 THR A O 1
ATOM 2429 N N . THR A 1 312 ? 15.853 -3.473 -2.630 1.00 81.00 312 THR A N 1
ATOM 2430 C CA . THR A 1 312 ? 16.804 -3.421 -1.513 1.00 81.00 312 THR A CA 1
ATOM 2431 C C . THR A 1 312 ? 16.078 -3.500 -0.172 1.00 81.00 312 THR A C 1
ATOM 2433 O O . THR A 1 312 ? 14.896 -3.153 -0.094 1.00 81.00 312 THR A O 1
ATOM 2436 N N . PRO A 1 313 ? 16.757 -3.917 0.914 1.00 80.44 313 PRO A N 1
ATOM 2437 C CA . PRO A 1 313 ? 16.129 -3.998 2.229 1.00 80.44 313 PRO A CA 1
ATOM 2438 C C . PRO A 1 313 ? 15.686 -2.635 2.763 1.00 80.44 313 PRO A C 1
ATOM 2440 O O . PRO A 1 313 ? 14.804 -2.585 3.612 1.00 80.44 313 PRO A O 1
ATOM 2443 N N . ASP A 1 314 ? 16.257 -1.531 2.278 1.00 82.88 314 ASP A N 1
ATOM 2444 C CA . ASP A 1 314 ? 15.998 -0.177 2.783 1.00 82.88 314 ASP A CA 1
ATOM 2445 C C . ASP A 1 314 ? 14.522 0.231 2.712 1.00 82.88 314 ASP A C 1
ATOM 2447 O O . ASP A 1 314 ? 14.040 0.940 3.592 1.00 82.88 314 ASP A O 1
ATOM 2451 N N . ILE A 1 315 ? 13.760 -0.301 1.751 1.00 85.38 315 ILE A N 1
ATOM 2452 C CA . ILE A 1 315 ? 12.308 -0.067 1.646 1.00 85.38 315 ILE A CA 1
ATOM 2453 C C . ILE A 1 315 ? 11.514 -0.655 2.828 1.00 85.38 315 ILE A C 1
ATOM 2455 O O . ILE A 1 315 ? 10.369 -0.277 3.058 1.00 85.38 315 ILE A O 1
ATOM 2459 N N . MET A 1 316 ? 12.104 -1.587 3.588 1.00 86.56 316 MET A N 1
ATOM 2460 C CA . MET A 1 316 ? 11.517 -2.155 4.810 1.00 86.56 316 MET A CA 1
ATOM 2461 C C . MET A 1 316 ? 11.883 -1.355 6.061 1.00 86.56 316 MET A C 1
ATOM 2463 O O . MET A 1 316 ? 11.279 -1.561 7.117 1.00 86.56 316 MET A O 1
ATOM 2467 N N . HIS A 1 317 ? 12.848 -0.439 5.966 1.00 87.00 317 HIS A N 1
ATOM 2468 C CA . HIS A 1 317 ? 13.258 0.386 7.092 1.00 87.00 317 HIS A CA 1
ATOM 2469 C C . HIS A 1 317 ? 12.112 1.313 7.531 1.00 87.00 317 HIS A C 1
ATOM 2471 O O . HIS A 1 317 ? 11.286 1.752 6.730 1.00 87.00 317 HIS A O 1
ATOM 2477 N N . TRP A 1 318 ? 12.029 1.610 8.829 1.00 83.06 318 TRP A N 1
ATOM 2478 C CA . TRP A 1 318 ? 10.879 2.313 9.407 1.00 83.06 318 TRP A CA 1
ATOM 2479 C C . TRP A 1 318 ? 10.713 3.746 8.879 1.00 83.06 318 TRP A C 1
ATOM 2481 O O . TRP A 1 318 ? 9.593 4.254 8.841 1.00 83.06 318 TRP A O 1
ATOM 2491 N N . THR A 1 319 ? 11.800 4.388 8.436 1.00 83.12 319 THR A N 1
ATOM 2492 C CA . THR A 1 319 ? 11.768 5.744 7.858 1.00 83.12 319 THR A CA 1
ATOM 2493 C C . THR A 1 319 ? 10.872 5.814 6.629 1.00 83.12 319 THR A C 1
ATOM 2495 O O . THR A 1 319 ? 10.123 6.774 6.482 1.00 83.12 319 THR A O 1
ATOM 2498 N N . PHE A 1 320 ? 10.862 4.759 5.813 1.00 86.38 320 PHE A N 1
ATOM 2499 C CA . PHE A 1 320 ? 9.983 4.653 4.653 1.00 86.38 320 PHE A CA 1
ATOM 2500 C C . PHE A 1 320 ? 8.502 4.591 5.056 1.00 86.38 320 PHE A C 1
ATOM 2502 O O . PHE A 1 320 ? 7.638 5.166 4.401 1.00 86.38 320 PHE A O 1
ATOM 2509 N N . SER A 1 321 ? 8.178 3.974 6.201 1.00 85.19 321 SER A N 1
ATOM 2510 C CA . SER A 1 321 ? 6.808 4.028 6.728 1.00 85.19 321 SER A CA 1
ATOM 2511 C C . SER A 1 321 ? 6.417 5.445 7.156 1.00 85.19 321 SER A C 1
ATOM 2513 O O . SER A 1 321 ? 5.227 5.754 7.169 1.00 85.19 321 SER A O 1
ATOM 2515 N N . GLY A 1 322 ? 7.392 6.287 7.510 1.00 84.06 322 GLY A N 1
ATOM 2516 C CA . GLY A 1 322 ? 7.189 7.705 7.784 1.00 84.06 322 GLY A CA 1
ATOM 2517 C C . GLY A 1 322 ? 6.688 8.463 6.558 1.00 84.06 322 GLY A C 1
ATOM 2518 O O . GLY A 1 322 ? 5.769 9.259 6.694 1.00 84.06 322 GLY A O 1
ATOM 2519 N N . GLU A 1 323 ? 7.201 8.165 5.361 1.00 84.94 323 GLU A N 1
ATOM 2520 C CA . GLU A 1 323 ? 6.741 8.776 4.101 1.00 84.94 323 GLU A CA 1
ATOM 2521 C C . GLU A 1 323 ? 5.255 8.498 3.846 1.00 84.94 323 GLU A C 1
ATOM 2523 O O . GLU A 1 323 ? 4.482 9.426 3.615 1.00 84.94 323 GLU A O 1
ATOM 2528 N N . ILE A 1 324 ? 4.818 7.245 4.018 1.00 88.06 324 ILE A N 1
ATOM 2529 C CA . ILE A 1 324 ? 3.401 6.860 3.886 1.00 88.06 324 ILE A CA 1
ATOM 2530 C C . ILE A 1 324 ? 2.531 7.633 4.892 1.00 88.06 324 ILE A C 1
ATOM 2532 O O . ILE A 1 324 ? 1.454 8.126 4.547 1.00 88.06 324 ILE A O 1
ATOM 2536 N N . VAL A 1 325 ? 3.008 7.787 6.132 1.00 86.50 325 VAL A N 1
ATOM 2537 C CA . VAL A 1 325 ? 2.326 8.598 7.152 1.00 86.50 325 VAL A CA 1
ATOM 2538 C C . VAL A 1 325 ? 2.255 10.059 6.699 1.00 86.50 325 VAL A C 1
ATOM 2540 O O . VAL A 1 325 ? 1.179 10.651 6.762 1.00 86.50 325 VAL A O 1
ATOM 2543 N N . PHE A 1 326 ? 3.348 10.636 6.193 1.00 85.38 326 PHE A N 1
ATOM 2544 C CA . PHE A 1 326 ? 3.382 12.021 5.720 1.00 85.38 326 PHE A CA 1
ATOM 2545 C C . PHE A 1 326 ? 2.382 12.268 4.592 1.00 85.38 326 PHE A C 1
ATOM 2547 O O . PHE A 1 326 ? 1.603 13.213 4.707 1.00 85.38 326 PHE A O 1
ATOM 2554 N N . PHE A 1 327 ? 2.315 11.406 3.574 1.00 87.56 327 PHE A N 1
ATOM 2555 C CA . PHE A 1 327 ? 1.336 11.534 2.485 1.00 87.56 327 PHE A CA 1
ATOM 2556 C C . PHE A 1 327 ? -0.103 11.538 3.019 1.00 87.56 327 PHE A C 1
ATOM 2558 O O . PHE A 1 327 ? -0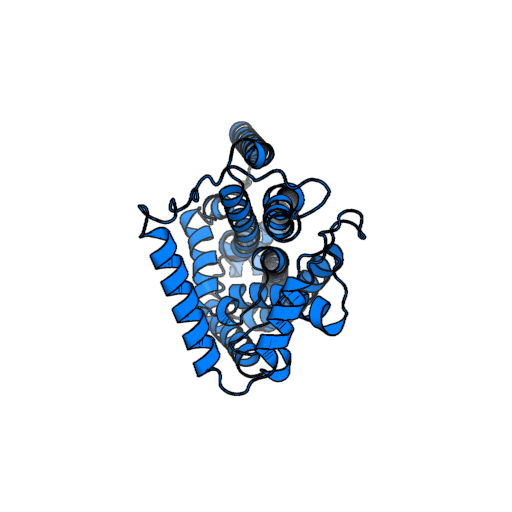.921 12.383 2.650 1.00 87.56 327 PHE A O 1
ATOM 2565 N N . THR A 1 328 ? -0.413 10.648 3.966 1.00 84.06 328 THR A N 1
ATOM 2566 C CA . THR A 1 328 ? -1.767 10.552 4.540 1.00 84.06 328 THR A CA 1
ATOM 2567 C C . THR A 1 328 ? -2.135 11.735 5.432 1.00 84.06 328 THR A C 1
ATOM 2569 O O . THR A 1 328 ? -3.281 12.188 5.420 1.00 84.06 328 THR A O 1
ATOM 2572 N N . VAL A 1 329 ? -1.180 12.259 6.202 1.00 84.88 329 VAL A N 1
ATOM 2573 C CA . VAL A 1 329 ? -1.407 13.384 7.112 1.00 84.88 329 VAL A CA 1
ATOM 2574 C C . VAL A 1 329 ? -1.478 14.698 6.338 1.00 84.88 329 VAL A C 1
ATOM 2576 O O . VAL A 1 329 ? -2.420 15.456 6.562 1.00 84.88 329 VAL A O 1
ATOM 2579 N N . LEU A 1 330 ? -0.550 14.942 5.405 1.00 84.25 330 LEU A N 1
ATOM 2580 C CA . LEU A 1 330 ? -0.531 16.138 4.551 1.00 84.25 330 LEU A CA 1
ATOM 2581 C C . LEU A 1 330 ? -1.770 16.213 3.659 1.00 84.25 330 LEU A C 1
ATOM 2583 O O . LEU A 1 330 ? -2.377 17.273 3.534 1.00 84.25 330 LEU A O 1
ATOM 2587 N N . GLY A 1 331 ? -2.172 15.081 3.080 1.00 77.81 331 GLY A N 1
ATOM 2588 C CA . GLY A 1 331 ? -3.374 14.988 2.261 1.00 77.81 331 GLY A CA 1
ATOM 2589 C C . GLY A 1 331 ? -4.685 15.084 3.053 1.00 77.81 331 GLY A C 1
ATOM 2590 O O . GLY A 1 331 ? -5.725 15.429 2.497 1.00 77.81 331 GLY A O 1
ATOM 2591 N N . GLY A 1 332 ? -4.653 14.808 4.360 1.00 81.12 332 GLY A N 1
ATOM 2592 C CA . GLY A 1 332 ? -5.809 14.867 5.253 1.00 81.12 332 GLY A CA 1
ATOM 2593 C C . GLY A 1 332 ? -6.482 13.510 5.477 1.00 81.12 332 GLY A C 1
ATOM 2594 O O . GLY A 1 332 ? -7.434 13.145 4.784 1.00 81.12 332 GLY A O 1
ATOM 2595 N N . PHE A 1 333 ? -6.069 12.813 6.538 1.00 81.06 333 PHE A N 1
ATOM 2596 C CA . PHE A 1 333 ? -6.538 11.469 6.922 1.00 81.06 333 PHE A CA 1
ATOM 2597 C C . PHE A 1 333 ? -8.037 11.364 7.272 1.00 81.06 333 PHE A C 1
ATOM 2599 O O . PHE A 1 333 ? -8.592 10.272 7.365 1.00 81.06 333 PHE A O 1
ATOM 2606 N N . GLN A 1 334 ? -8.721 12.489 7.503 1.00 78.44 334 GLN A N 1
ATOM 2607 C CA . GLN A 1 334 ? -10.167 12.497 7.765 1.00 78.44 334 GLN A CA 1
ATOM 2608 C C . GLN A 1 334 ? -11.005 12.385 6.487 1.00 78.44 334 GLN A C 1
ATOM 2610 O O . GLN A 1 334 ? -12.202 12.106 6.556 1.00 78.44 334 GLN A O 1
ATOM 2615 N N . THR A 1 335 ? -10.392 12.601 5.322 1.00 82.25 335 THR A N 1
ATOM 2616 C CA . THR A 1 335 ? -11.062 12.507 4.026 1.00 82.25 335 THR A CA 1
ATOM 2617 C C . THR A 1 335 ? -10.622 11.246 3.291 1.00 82.25 335 THR A C 1
ATOM 2619 O O . THR A 1 335 ? -9.477 10.817 3.395 1.00 82.25 335 THR A O 1
ATOM 2622 N N . PHE A 1 336 ? -11.536 10.641 2.527 1.00 83.00 336 PHE A N 1
ATOM 2623 C CA . PHE A 1 336 ? -11.237 9.424 1.765 1.00 83.00 336 PHE A CA 1
ATOM 2624 C C . PHE A 1 336 ? -10.159 9.660 0.693 1.00 83.00 336 PHE A C 1
ATOM 2626 O O . PHE A 1 336 ? -9.232 8.867 0.562 1.00 83.00 336 PHE A O 1
ATOM 2633 N N . PHE A 1 337 ? -10.267 10.768 -0.049 1.00 82.00 337 PHE A N 1
ATOM 2634 C CA . PHE A 1 337 ? -9.339 11.115 -1.132 1.00 82.00 337 PHE A CA 1
ATOM 2635 C C . PHE A 1 337 ? -8.088 11.867 -0.667 1.00 82.00 337 PHE A C 1
ATOM 2637 O O . PHE A 1 337 ? -7.155 12.003 -1.450 1.00 82.00 337 PHE A O 1
ATOM 2644 N N . GLY A 1 338 ? -8.040 12.342 0.580 1.00 82.12 338 GLY A N 1
ATOM 2645 C CA . GLY A 1 338 ? -6.914 13.122 1.092 1.00 82.12 338 GLY A CA 1
ATOM 2646 C C . GLY A 1 338 ? -5.555 12.443 0.895 1.00 82.12 338 GLY A C 1
ATOM 2647 O O . GLY A 1 338 ? -4.703 13.007 0.215 1.00 82.12 338 GLY A O 1
ATOM 2648 N N . PRO A 1 339 ? -5.357 11.203 1.378 1.00 83.62 339 PRO A N 1
ATOM 2649 C CA . PRO A 1 339 ? -4.094 10.478 1.217 1.00 83.62 339 PRO A CA 1
ATOM 2650 C C . PRO A 1 339 ? -3.639 10.280 -0.231 1.00 83.62 339 PRO A C 1
ATOM 2652 O O . PRO A 1 339 ? -2.446 10.170 -0.472 1.00 83.62 339 PRO A O 1
ATOM 2655 N N . VAL A 1 340 ? -4.575 10.228 -1.184 1.00 87.25 340 VAL A N 1
ATOM 2656 C CA . VAL A 1 340 ? -4.262 10.113 -2.618 1.00 87.25 340 VAL A CA 1
ATOM 2657 C C . VAL A 1 340 ? -3.669 11.409 -3.151 1.00 87.25 340 VAL A C 1
ATOM 2659 O O . VAL A 1 340 ? -2.788 11.364 -3.990 1.00 87.25 340 VAL A O 1
ATOM 2662 N N . ILE A 1 341 ? -4.163 12.555 -2.681 1.00 84.81 341 ILE A N 1
ATOM 2663 C CA . ILE A 1 341 ? -3.672 13.877 -3.093 1.00 84.81 341 ILE A CA 1
ATOM 2664 C C . ILE A 1 341 ? -2.308 14.171 -2.457 1.00 84.81 341 ILE A C 1
ATOM 2666 O O . ILE A 1 341 ? -1.513 14.913 -3.023 1.00 84.81 341 ILE A O 1
ATOM 2670 N N . GLY A 1 342 ? -2.053 13.622 -1.268 1.00 79.56 342 GLY A N 1
ATOM 2671 C CA . GLY A 1 342 ? -0.781 13.798 -0.575 1.00 79.56 342 GLY A CA 1
ATOM 2672 C C . GLY A 1 342 ? 0.376 12.958 -1.126 1.00 79.56 342 GLY A C 1
ATOM 2673 O O . GLY A 1 342 ? 1.510 13.248 -0.756 1.00 79.56 342 GLY A O 1
ATOM 2674 N N . ALA A 1 343 ? 0.097 11.938 -1.944 1.00 72.50 343 ALA A N 1
ATOM 2675 C CA . ALA A 1 343 ? 1.076 11.032 -2.553 1.00 72.50 343 ALA A CA 1
ATOM 2676 C C . ALA A 1 343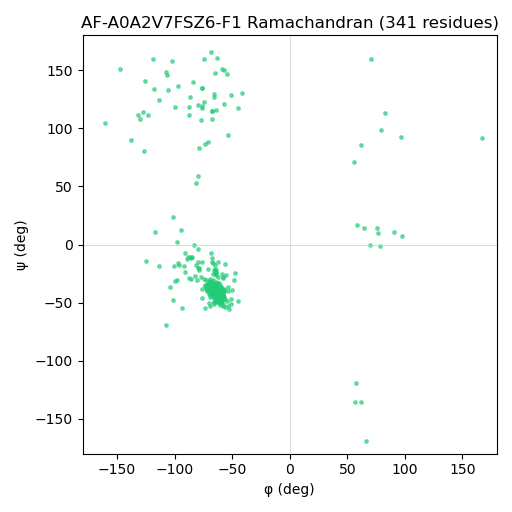 ? 1.447 11.468 -3.979 1.00 72.50 343 ALA A C 1
ATOM 2678 O O . ALA A 1 343 ? 2.633 11.318 -4.347 1.00 72.50 343 ALA A O 1
#

Solvent-accessible surface area (backbone atoms only — not comparable to full-atom values): 17548 Å² total; per-residue (Å²): 131,75,94,71,66,79,72,55,74,66,56,54,49,52,53,51,51,51,51,50,50,60,73,46,37,60,80,79,43,60,54,69,58,32,41,51,49,42,51,26,51,35,45,15,40,27,12,48,17,47,33,51,32,38,44,35,43,61,42,58,65,36,31,51,10,30,22,19,32,40,0,25,49,36,31,37,47,39,38,75,74,68,66,54,53,46,46,70,57,24,41,52,42,0,23,51,51,6,26,53,52,21,44,58,49,22,74,60,38,52,83,41,63,63,68,57,22,24,53,49,25,36,52,54,14,50,50,53,26,52,46,38,44,68,42,37,92,80,45,37,9,88,78,17,37,74,33,77,77,58,24,47,75,96,57,80,45,75,79,81,84,57,70,65,62,57,52,58,52,59,62,67,76,73,61,101,53,70,69,60,57,52,52,51,51,50,50,51,51,50,52,50,52,48,46,46,68,42,41,93,82,38,39,31,97,77,41,64,87,71,80,79,80,83,67,86,76,82,87,91,64,76,75,70,44,55,61,53,46,54,49,51,42,44,23,48,62,46,30,53,51,53,48,55,49,42,54,49,51,52,52,52,50,51,51,50,49,73,33,74,63,30,52,52,32,38,41,40,43,75,37,50,73,62,29,43,77,75,67,46,59,61,60,60,56,50,27,52,43,38,21,53,19,21,22,35,18,0,34,21,19,26,63,44,30,57,77,63,37,46,46,50,42,67,52,12,32,57,68,51,19,47,52,44,49,48,17,15,57,75,28,31,38,90,42,90,63,17,11,48,75,37,61

Secondary structure (DSSP, 8-state):
--SS-S--HHHHHHHHHHHHHHHHHHHHS-HHHHHHHHHHHHHHHHHHHHHIIIIII----S-HHHHHHHHHHHHHHIIIII---BHHHHHHHHHHHHHHHHHHHHHHHTTS-HHHHHHHHHHHHHHHHHHHHH-HHHH-GGG-EE-PPPBBTTTTB-----HHHHHHHHHHTS-S-HHHHHHHHHHHHHHHHHHHH-HHHH-TTT---------SS----HHHHHHHHHHHIIIIIIHHHHHHHHHHHHHHHHHHHHSHHHHHHHHHHH-HHHHHHTT--HHHHHHHHHHHHHHHHHHHHHHHHHHHSEE-GGGGSHHHHHHHHHHHHHH-TTSSSHHHH--

Foldseek 3Di:
DLPDDDPPPVVVVVVVVVLVCLVCDLVVDDLVVLLVVLLLLLLLLLLLLQLLCCQQQVADALLLLQLLLQLQVQLLCCCVPVVAQELVCSLVSLLVRLLVVLLVLLLVLLVDGDPSSHVSSQVVLVVSLVCLQPVCVRQVHQQGGFDAAGAYDVNPDDQDDAVVVVVVVVVVVPDPDVVVVVVVVVVVVVVLVVLQVPCVPFVHPVGDPDPDPPDPDDDDPRPVVRVVSLSVCSSPVLSVVSSVVSVVSLVVSVCCCSDVLSVLSNVNNVPVVVSVVVVRPSSVSSSVSSSSSSSSSSSSSSSVCSSVSGRGSVSSNSVVSVLSVQLCVCLDSNDSCSSSVSD